Protein AF-Q06WE1-F1 (afdb_monomer_lite)

Secondary structure (DSSP, 8-state):
--SSTTPEEE-HHHHS-HHHHHHHTT--TTTHHHHHHHHHHHHHHTTT-HHHHHHHHHHHHTSSS--TTHHHHHHHTGGGB-HHHHHHHHHHHHS-EEETTTTEEEBTTB---SHHHHHHTTHHHHH--B---SHHHHHHHHHHHHHHHHHHTTSS-HHHHHHHHHHHHHHHHHHTTTEEE--------S------TTS-HHHHHHHHHHHHHHHHHHHHSTT---S-EEEEETTGGGTSBS--TTS-HHHHHHHHHHHHHHHHHGGGGTEEEEE--S-GGGB-HHHHHT-----------HHHHHHHHHH--

pLDDT: mean 85.9, std 10.73, range [29.3, 97.38]

Foldseek 3Di:
DPDPPAAAEFAPVLCLDLLLLCLLLVNDPPAASVLSVVLSVVCVVVVNDLLVLQLVLLLLCQPPQHAQCLLVLLLVLLVFWDPVLSVVQVVLSVQWDADVVVRHIDGPVDRSPDSVVSCVSCVSVNPTDTNDPAVLSVSLSSLSSSLSNCVSVVVHDNVNRVSSSVSSNVSSVQNVVHHGYDPDPDPDDVDDDRDCPVPDLSCLQSVLLSCLSRVLVQLVDPPDPDQADEAEEEQCLSHQFPPPPPDNPSSNVVSNVSLLCCLVCVVVSRYYYHYHHPCQLRGPLSNLLSDDDDDDDDDDDPSNVVSCVVSVD

InterPro domains:
  IPR008571 Helicase HerA-like [PTHR42957] (85-310)
  IPR027417 P-loop containing nucleoside triphosphate hydrolase [G3DSA:3.40.50.300] (149-313)
  IPR027417 P-loop containing nucleoside triphosphate hydrolase [SSF52540] (141-308)

Sequence (313 aa):
TKKDSGKIHFGEKEFWDDELLSVLFSATEKTQKPFLTHLIKSKLKYDDDLGEYLKRTIKIMFGTNPHKETVNLLKSLIPYFEEGDQQKIIDELSLFTWHSGQDKYTHPDSWLDNTTEVMQHTQATYNSNFNVTSVFDEIAIRATLQLINSVSRNYVQYDHIYPLINKIIAMSSSLAKVIEINDVQQNNKPISIISLKECNQSIKKTIPMMIAKCSFLEHKSSDNKIESFHLIIDEAHNILSESSVREAETWKDYRLELFEEIIKEGRKFGYFVTISSQRPFDISPTIVSQLHNYFIHRLVNENDLYLLKNTLS

Organism: Salmonella newport (NCBI:txid108619)

Structure (mmCIF, N/CA/C/O backbone):
data_AF-Q06WE1-F1
#
_entry.id   AF-Q06WE1-F1
#
loop_
_atom_site.group_PDB
_atom_site.id
_atom_site.type_symbol
_atom_site.label_atom_id
_atom_site.label_alt_id
_atom_site.label_comp_id
_atom_site.label_asym_id
_atom_site.label_entity_id
_atom_site.label_seq_id
_atom_site.pdbx_PDB_ins_code
_atom_site.Cartn_x
_atom_site.Cartn_y
_atom_site.Cartn_z
_atom_site.occupancy
_atom_site.B_iso_or_equiv
_atom_site.auth_seq_id
_atom_site.auth_comp_id
_atom_site.auth_asym_id
_atom_site.auth_atom_id
_atom_site.pdbx_PDB_model_num
ATOM 1 N N . THR A 1 1 ? -13.419 -15.050 -0.250 1.00 41.78 1 THR A N 1
ATOM 2 C CA . THR A 1 1 ? -14.804 -15.067 -0.770 1.00 41.78 1 THR A CA 1
ATOM 3 C C . THR A 1 1 ? -14.828 -15.084 -2.295 1.00 41.78 1 THR A C 1
ATOM 5 O O . THR A 1 1 ? -14.312 -14.186 -2.935 1.00 41.78 1 THR A O 1
ATOM 8 N N . LYS A 1 2 ? -15.394 -16.150 -2.885 1.00 29.30 2 LYS A N 1
ATOM 9 C CA . LYS A 1 2 ? -15.501 -16.429 -4.341 1.00 29.30 2 LYS A CA 1
ATOM 10 C C . LYS A 1 2 ? -16.758 -15.821 -5.009 1.00 29.30 2 LYS A C 1
ATOM 12 O O . LYS A 1 2 ? -17.275 -16.367 -5.977 1.00 29.30 2 LYS A O 1
ATOM 17 N N . LYS A 1 3 ? -17.295 -14.725 -4.473 1.00 38.72 3 LYS A N 1
ATOM 18 C CA . LYS A 1 3 ? -18.402 -13.976 -5.086 1.00 38.72 3 LYS A CA 1
ATOM 19 C C . LYS A 1 3 ? -18.031 -12.499 -5.059 1.00 38.72 3 LYS A C 1
ATOM 21 O O . LYS A 1 3 ? -17.758 -11.991 -3.975 1.00 38.72 3 LYS A O 1
ATOM 26 N N . ASP A 1 4 ? -18.041 -11.850 -6.223 1.00 44.75 4 ASP A N 1
ATOM 27 C CA . ASP A 1 4 ? -17.712 -10.425 -6.411 1.00 44.75 4 ASP A CA 1
ATOM 28 C C . ASP A 1 4 ? -18.524 -9.473 -5.517 1.00 44.75 4 ASP A C 1
ATOM 30 O O . ASP A 1 4 ? -18.096 -8.364 -5.238 1.00 44.75 4 ASP A O 1
ATOM 34 N N . SER A 1 5 ? -19.659 -9.912 -4.968 1.00 49.59 5 SER A N 1
ATOM 35 C CA . SER A 1 5 ? -20.562 -9.098 -4.144 1.00 49.59 5 SER A CA 1
ATOM 36 C C . SER A 1 5 ? -20.103 -8.858 -2.692 1.00 49.59 5 SER A C 1
ATOM 38 O O . SER A 1 5 ? -20.952 -8.666 -1.821 1.00 49.59 5 SER A O 1
ATOM 40 N N . GLY A 1 6 ? -18.811 -8.984 -2.381 1.00 62.69 6 GLY A N 1
ATOM 41 C CA . GLY A 1 6 ? -18.308 -8.958 -0.999 1.00 62.69 6 GLY A CA 1
ATOM 42 C C . GLY A 1 6 ? -17.011 -8.187 -0.790 1.00 62.69 6 GLY A C 1
ATOM 43 O O . GLY A 1 6 ? -16.395 -8.354 0.263 1.00 62.69 6 GLY A O 1
ATOM 44 N N . LYS A 1 7 ? -16.571 -7.405 -1.782 1.00 75.25 7 LYS A N 1
ATOM 45 C CA . LYS A 1 7 ? -15.421 -6.517 -1.618 1.00 75.25 7 LYS A CA 1
ATOM 46 C C . LYS A 1 7 ? -15.799 -5.314 -0.751 1.00 75.25 7 LYS A C 1
ATOM 48 O O . LYS A 1 7 ? -16.956 -4.904 -0.692 1.00 75.25 7 LYS A O 1
ATOM 53 N N . ILE A 1 8 ? -14.817 -4.798 -0.027 1.00 75.69 8 ILE A N 1
ATOM 54 C CA . ILE A 1 8 ? -14.935 -3.590 0.788 1.00 75.69 8 ILE A CA 1
ATOM 55 C C . ILE A 1 8 ? -14.645 -2.405 -0.123 1.00 75.69 8 ILE A C 1
ATOM 57 O O . ILE A 1 8 ? -13.635 -2.426 -0.822 1.00 75.69 8 ILE A O 1
ATOM 61 N N . HIS A 1 9 ? -15.510 -1.399 -0.098 1.00 76.88 9 HIS A N 1
ATOM 62 C CA . HIS A 1 9 ? -15.378 -0.222 -0.945 1.00 76.88 9 HIS A CA 1
ATOM 63 C C . HIS A 1 9 ? -14.688 0.918 -0.191 1.00 76.88 9 HIS A C 1
ATOM 65 O O . HIS A 1 9 ? -15.036 1.191 0.959 1.00 76.88 9 HIS A O 1
ATOM 71 N N . PHE A 1 10 ? -13.741 1.586 -0.844 1.00 74.25 10 PHE A N 1
ATOM 72 C CA . PHE A 1 10 ? -13.129 2.836 -0.381 1.00 74.25 10 PHE A CA 1
ATOM 73 C C . PHE A 1 10 ? -13.101 3.849 -1.526 1.00 74.25 10 PHE A C 1
ATOM 75 O O . PHE A 1 10 ? -13.000 3.446 -2.687 1.00 74.25 10 PHE A O 1
ATOM 82 N N . GLY A 1 11 ? -13.172 5.140 -1.201 1.00 74.19 11 GLY A N 1
ATOM 83 C CA . GLY A 1 11 ? -12.958 6.197 -2.185 1.00 74.19 11 GLY A CA 1
ATOM 84 C C . GLY A 1 11 ? -11.496 6.259 -2.633 1.00 74.19 11 GLY A C 1
ATOM 85 O O . GLY A 1 11 ? -10.580 5.795 -1.941 1.00 74.19 11 GLY A O 1
ATOM 86 N N . GLU A 1 12 ? -11.266 6.788 -3.836 1.00 77.12 12 GLU A N 1
ATOM 87 C CA . GLU A 1 12 ? -9.919 6.821 -4.412 1.00 77.12 12 GLU A CA 1
ATOM 88 C C . GLU A 1 12 ? -9.004 7.807 -3.669 1.00 77.12 12 GLU A C 1
ATOM 90 O O . GLU A 1 12 ? -7.817 7.539 -3.459 1.00 77.12 12 GLU A O 1
ATOM 95 N N . LYS A 1 13 ? -9.557 8.935 -3.211 1.00 76.88 13 LYS A N 1
ATOM 96 C CA . LYS A 1 13 ? -8.796 9.992 -2.528 1.00 76.88 13 LYS A CA 1
ATOM 97 C C . LYS A 1 13 ? -8.201 9.520 -1.207 1.00 76.88 13 LYS A C 1
ATOM 99 O O . LYS A 1 13 ? -7.088 9.914 -0.873 1.00 76.88 13 LYS A O 1
ATOM 104 N N . GLU A 1 14 ? -8.918 8.673 -0.480 1.00 75.75 14 GLU A N 1
ATOM 105 C CA . GLU A 1 14 ? -8.487 8.123 0.802 1.00 75.75 14 GLU A CA 1
ATOM 106 C C . GLU A 1 14 ? -7.347 7.113 0.631 1.00 75.75 14 GLU A C 1
ATOM 108 O O . GLU A 1 14 ? -6.540 6.939 1.543 1.00 75.75 14 GLU A O 1
ATOM 113 N N . PHE A 1 15 ? -7.256 6.455 -0.530 1.00 83.19 15 PHE A N 1
ATOM 114 C CA . PHE A 1 15 ? -6.201 5.483 -0.803 1.00 83.19 15 PHE A CA 1
ATOM 115 C C . PHE A 1 15 ? -4.848 6.139 -1.111 1.00 83.19 15 PHE A C 1
ATOM 117 O O . PHE A 1 15 ? -3.812 5.650 -0.656 1.00 83.19 15 PHE A O 1
ATOM 124 N N . TRP A 1 16 ? -4.834 7.240 -1.870 1.00 86.50 16 TRP A N 1
ATOM 125 C CA . TRP A 1 16 ? -3.607 7.933 -2.296 1.00 86.50 16 TRP A CA 1
ATOM 126 C C . TRP A 1 16 ? -3.032 8.876 -1.225 1.00 86.50 16 TRP A C 1
ATOM 128 O O . TRP A 1 16 ? -2.693 10.026 -1.503 1.00 86.50 16 TRP A O 1
ATOM 138 N N . ASP A 1 17 ? -2.875 8.361 -0.008 1.00 86.06 17 ASP A N 1
ATOM 139 C CA . ASP A 1 17 ? -2.283 9.042 1.146 1.00 86.06 17 ASP A CA 1
ATOM 140 C C . ASP A 1 17 ? -0.905 8.444 1.478 1.00 86.06 17 ASP A C 1
ATOM 142 O O . ASP A 1 17 ? -0.741 7.225 1.560 1.00 86.06 17 ASP A O 1
ATOM 146 N N . ASP A 1 18 ? 0.126 9.277 1.645 1.00 86.56 18 ASP A N 1
ATOM 147 C CA . ASP A 1 18 ? 1.497 8.772 1.758 1.00 86.56 18 ASP A CA 1
ATOM 148 C C . ASP A 1 18 ? 1.754 8.058 3.086 1.00 86.56 18 ASP A C 1
ATOM 150 O O . ASP A 1 18 ? 2.546 7.111 3.120 1.00 86.56 18 ASP A O 1
ATOM 154 N N . GLU A 1 19 ? 1.062 8.439 4.161 1.00 82.81 19 GLU A N 1
ATOM 155 C CA . GLU A 1 19 ? 1.097 7.701 5.422 1.00 82.81 19 GLU A CA 1
ATOM 156 C C . GLU A 1 19 ? 0.431 6.335 5.288 1.00 82.81 19 GLU A C 1
ATOM 158 O O . GLU A 1 19 ? 1.046 5.326 5.642 1.00 82.81 19 GLU A O 1
ATOM 163 N N . LEU A 1 20 ? -0.784 6.283 4.736 1.00 83.56 20 LEU A N 1
ATOM 164 C CA . LEU A 1 20 ? -1.505 5.035 4.516 1.00 83.56 20 LEU A CA 1
ATOM 165 C C . LEU A 1 20 ? -0.674 4.076 3.660 1.00 83.56 20 LEU A C 1
ATOM 167 O O . LEU A 1 20 ? -0.424 2.949 4.085 1.00 83.56 20 LEU A O 1
ATOM 171 N N . LEU A 1 21 ? -0.180 4.514 2.498 1.00 89.00 21 LEU A N 1
ATOM 172 C CA . LEU A 1 21 ? 0.645 3.671 1.627 1.00 89.00 21 LEU A CA 1
ATOM 173 C C . LEU A 1 21 ? 1.942 3.231 2.322 1.00 89.00 21 LEU A C 1
ATOM 175 O O . LEU A 1 21 ? 2.357 2.076 2.188 1.00 89.00 21 LEU A O 1
ATOM 179 N N . SER A 1 22 ? 2.575 4.120 3.098 1.00 88.25 22 SER A N 1
ATOM 180 C CA . SER A 1 22 ? 3.783 3.775 3.857 1.00 88.25 22 SER A CA 1
ATOM 181 C C . SER A 1 22 ? 3.518 2.646 4.840 1.00 88.25 22 SER A C 1
ATOM 183 O O . SER A 1 22 ? 4.329 1.737 4.982 1.00 88.25 22 SER A O 1
ATOM 185 N N . VAL A 1 23 ? 2.361 2.653 5.482 1.00 81.50 23 VAL A N 1
ATOM 186 C CA . VAL A 1 23 ? 1.990 1.636 6.459 1.00 81.50 23 VAL A CA 1
ATOM 187 C C . VAL A 1 23 ? 1.587 0.348 5.743 1.00 81.50 23 VAL A C 1
ATOM 189 O O . VAL A 1 23 ? 2.126 -0.716 6.049 1.00 81.50 23 VAL A O 1
ATOM 192 N N . LEU A 1 24 ? 0.727 0.431 4.725 1.00 84.31 24 LEU A N 1
ATOM 193 C CA . LEU A 1 24 ? 0.269 -0.722 3.941 1.00 84.31 24 LEU A CA 1
ATOM 194 C C . LEU A 1 24 ? 1.410 -1.557 3.372 1.00 84.31 24 LEU A C 1
ATOM 196 O O . LEU A 1 24 ? 1.334 -2.787 3.368 1.00 84.31 24 LEU A O 1
ATOM 200 N N . PHE A 1 25 ? 2.476 -0.897 2.927 1.00 87.69 25 PHE A N 1
ATOM 201 C CA . PHE A 1 25 ? 3.637 -1.561 2.344 1.00 87.69 25 PHE A CA 1
ATOM 202 C C . PHE A 1 25 ? 4.844 -1.594 3.282 1.00 87.69 25 PHE A C 1
ATOM 204 O O . PHE A 1 25 ? 5.956 -1.896 2.837 1.00 87.69 25 PHE A O 1
ATOM 211 N N . SER A 1 26 ? 4.646 -1.295 4.570 1.00 85.19 26 SER A N 1
ATOM 212 C CA . SER A 1 26 ? 5.677 -1.305 5.618 1.00 85.19 26 SER A CA 1
ATOM 213 C C . SER A 1 26 ? 6.961 -0.586 5.181 1.00 85.19 26 SER A C 1
ATOM 215 O O . SER A 1 26 ? 8.058 -1.153 5.206 1.00 85.19 26 SER A O 1
ATOM 217 N N . ALA A 1 27 ? 6.805 0.620 4.644 1.00 89.56 27 ALA A N 1
ATOM 218 C CA . ALA A 1 27 ? 7.863 1.460 4.117 1.00 89.56 27 ALA A CA 1
ATOM 219 C C . ALA A 1 27 ? 8.805 1.935 5.231 1.00 89.56 27 ALA A C 1
ATOM 221 O O . ALA A 1 27 ? 8.376 2.324 6.315 1.00 89.56 27 ALA A O 1
ATOM 222 N N . THR A 1 28 ? 10.107 1.936 4.953 1.00 89.00 28 THR A N 1
ATOM 223 C CA . THR A 1 28 ? 11.105 2.570 5.821 1.00 89.00 28 THR A CA 1
ATOM 224 C C . THR A 1 28 ? 10.983 4.097 5.786 1.00 89.00 28 THR A C 1
ATOM 226 O O . THR A 1 28 ? 10.827 4.701 4.721 1.00 89.00 28 THR A O 1
ATOM 229 N N . GLU A 1 29 ? 11.128 4.743 6.943 1.00 86.00 29 GLU A N 1
ATOM 230 C CA . GLU A 1 29 ? 10.936 6.195 7.065 1.00 86.00 29 GLU A CA 1
ATOM 231 C C . GLU A 1 29 ? 11.926 7.019 6.240 1.00 86.00 29 GLU A C 1
ATOM 233 O O . GLU A 1 29 ? 11.554 8.010 5.621 1.00 86.00 29 GLU A O 1
ATOM 238 N N . LYS A 1 30 ? 13.202 6.617 6.217 1.00 87.75 30 LYS A N 1
ATOM 239 C CA . LYS A 1 30 ? 14.274 7.449 5.648 1.00 87.75 30 LYS A CA 1
ATOM 240 C C . LYS A 1 30 ? 14.293 7.479 4.122 1.00 87.75 30 LYS A C 1
ATOM 242 O O . LYS A 1 30 ? 14.736 8.468 3.549 1.00 87.75 30 LYS A O 1
ATOM 247 N N . THR A 1 31 ? 13.882 6.397 3.462 1.00 90.69 31 THR A N 1
ATOM 248 C CA . THR A 1 31 ? 14.064 6.236 2.007 1.00 90.69 31 THR A CA 1
ATOM 249 C C . THR A 1 31 ? 12.775 5.883 1.279 1.00 90.69 31 THR A C 1
ATOM 251 O O . THR A 1 31 ? 12.498 6.453 0.226 1.00 90.69 31 THR A O 1
ATOM 254 N N . GLN A 1 32 ? 11.956 4.989 1.833 1.00 94.88 32 GLN A N 1
ATOM 255 C CA . GLN A 1 32 ? 10.758 4.486 1.160 1.00 94.88 32 GLN A CA 1
ATOM 256 C C . GLN A 1 32 ? 9.544 5.410 1.340 1.00 94.88 32 GLN A C 1
ATOM 258 O O . GLN A 1 32 ? 8.815 5.620 0.374 1.00 94.88 32 GLN A O 1
ATOM 263 N N . LYS A 1 33 ? 9.353 6.029 2.515 1.00 92.81 33 LYS A N 1
ATOM 264 C CA . LYS A 1 33 ? 8.285 7.029 2.714 1.00 92.81 33 LYS A CA 1
ATOM 265 C C . LYS A 1 33 ? 8.445 8.245 1.778 1.00 92.81 33 LYS A C 1
ATOM 267 O O . LYS A 1 33 ? 7.512 8.510 1.025 1.00 92.81 33 LYS A O 1
ATOM 272 N N . PRO A 1 34 ? 9.624 8.903 1.672 1.00 94.88 34 PRO A N 1
ATOM 273 C CA . PRO A 1 34 ? 9.833 9.984 0.702 1.00 94.88 34 PRO A CA 1
ATOM 274 C C . PRO A 1 34 ? 9.574 9.571 -0.752 1.00 94.88 34 PRO A C 1
ATOM 276 O O . PRO A 1 34 ? 9.080 10.370 -1.549 1.00 94.88 34 PRO A O 1
ATOM 279 N N . PHE A 1 35 ? 9.891 8.319 -1.102 1.00 96.31 35 PHE A N 1
ATOM 280 C CA . PHE A 1 35 ? 9.579 7.766 -2.415 1.00 96.31 35 PHE A CA 1
ATOM 281 C C . PHE A 1 35 ? 8.062 7.701 -2.650 1.00 96.31 35 PHE A C 1
ATOM 283 O O . PHE A 1 35 ? 7.592 8.171 -3.684 1.00 96.31 35 PHE A O 1
ATOM 290 N N . LEU A 1 36 ? 7.277 7.202 -1.691 1.00 95.19 36 LEU A N 1
ATOM 291 C CA . LEU A 1 36 ? 5.811 7.169 -1.794 1.00 95.19 36 LEU A CA 1
ATOM 292 C C . LEU A 1 36 ? 5.197 8.574 -1.851 1.00 95.19 36 LEU A C 1
ATOM 294 O O . LEU A 1 36 ? 4.338 8.828 -2.694 1.00 95.19 36 LEU A O 1
ATOM 298 N N . THR A 1 37 ? 5.700 9.525 -1.060 1.00 94.06 37 THR A N 1
ATOM 299 C CA . THR A 1 37 ? 5.278 10.932 -1.153 1.00 94.06 37 THR A CA 1
ATOM 300 C C . THR A 1 37 ? 5.546 11.501 -2.555 1.00 94.06 37 THR A C 1
ATOM 302 O O . THR A 1 37 ? 4.733 12.250 -3.101 1.00 94.06 37 THR A O 1
ATOM 305 N N . HIS A 1 38 ? 6.681 11.154 -3.177 1.00 93.31 38 HIS A N 1
ATOM 306 C CA . HIS A 1 38 ? 6.968 11.559 -4.556 1.00 93.31 38 HIS A CA 1
ATOM 307 C C . HIS A 1 38 ? 6.061 10.860 -5.579 1.00 93.31 38 HIS A C 1
ATOM 309 O O . HIS A 1 38 ? 5.700 11.486 -6.573 1.00 93.31 38 HIS A O 1
ATOM 315 N N . LEU A 1 39 ? 5.646 9.619 -5.309 1.00 93.75 39 LEU A N 1
ATOM 316 C CA . LEU A 1 39 ? 4.715 8.843 -6.136 1.00 93.75 39 LEU A CA 1
ATOM 317 C C . LEU A 1 39 ? 3.346 9.499 -6.214 1.00 93.75 39 LEU A C 1
ATOM 319 O O . LEU A 1 39 ? 2.830 9.719 -7.306 1.00 93.75 39 LEU A O 1
ATOM 323 N N . ILE A 1 40 ? 2.798 9.911 -5.077 1.00 92.00 40 ILE A N 1
ATOM 324 C CA . ILE A 1 40 ? 1.514 10.617 -5.055 1.00 92.00 40 ILE A CA 1
ATOM 325 C C . ILE A 1 40 ? 1.626 11.971 -5.772 1.00 92.00 40 ILE A C 1
ATOM 327 O O . ILE A 1 40 ? 0.780 12.324 -6.592 1.00 92.00 40 ILE A O 1
ATOM 331 N N . LYS A 1 41 ? 2.723 12.712 -5.559 1.00 89.50 41 LYS A N 1
ATOM 332 C CA . LYS A 1 41 ? 2.976 13.968 -6.290 1.00 89.50 41 LYS A CA 1
ATOM 333 C C . LYS A 1 41 ? 3.136 13.754 -7.796 1.00 89.50 41 LYS A C 1
ATOM 335 O O . LYS A 1 41 ? 2.753 14.625 -8.575 1.00 89.50 41 LYS A O 1
ATOM 340 N N . SER A 1 42 ? 3.738 12.641 -8.214 1.00 85.88 42 SER A N 1
ATOM 341 C CA . SER A 1 42 ? 3.927 12.332 -9.628 1.00 85.88 42 SER A CA 1
ATOM 342 C C . SER A 1 42 ? 2.606 11.948 -10.292 1.00 85.88 42 SER A C 1
ATOM 344 O O . SER A 1 42 ? 2.367 12.429 -11.396 1.00 85.88 42 SER A O 1
ATOM 346 N N . LYS A 1 43 ? 1.706 11.228 -9.603 1.00 86.75 43 LYS A N 1
ATOM 347 C CA . LYS A 1 43 ? 0.320 10.996 -10.059 1.00 86.75 43 LYS A CA 1
ATOM 348 C C . LYS A 1 43 ? -0.365 12.306 -10.452 1.00 86.75 43 LYS A C 1
ATOM 350 O O . LYS A 1 43 ? -0.728 12.476 -11.610 1.00 86.75 43 LYS A O 1
ATOM 355 N N . LEU A 1 44 ? -0.393 13.275 -9.533 1.00 81.56 44 LEU A N 1
ATOM 356 C CA . LEU A 1 44 ? -1.011 14.590 -9.758 1.00 81.56 44 LEU A CA 1
ATOM 357 C C . LEU A 1 44 ? -0.364 15.390 -10.901 1.00 81.56 44 LEU A C 1
ATOM 359 O O . LEU A 1 44 ? -1.009 16.224 -11.526 1.00 81.56 44 LEU A O 1
ATOM 363 N N . LYS A 1 45 ? 0.929 15.175 -11.163 1.00 78.25 45 LYS A N 1
ATOM 364 C CA . LYS A 1 45 ? 1.673 15.899 -12.202 1.00 78.25 45 LYS A CA 1
ATOM 365 C C . LYS A 1 45 ? 1.416 15.369 -13.614 1.00 78.25 45 LYS A C 1
ATOM 367 O O . LYS A 1 45 ? 1.590 16.126 -14.566 1.00 78.25 45 LYS A O 1
ATOM 372 N N . TYR A 1 46 ? 1.099 14.085 -13.752 1.00 71.56 46 TYR A N 1
ATOM 373 C CA . TYR A 1 46 ? 0.954 13.417 -15.048 1.00 71.56 46 TYR A CA 1
ATOM 374 C C . TYR A 1 46 ? -0.507 13.216 -15.464 1.00 71.56 46 TYR A C 1
ATOM 376 O O . TYR A 1 46 ? -0.755 12.374 -16.312 1.00 71.56 46 TYR A O 1
ATOM 384 N N . ASP A 1 47 ? -1.438 13.989 -14.889 1.00 62.25 47 ASP A N 1
ATOM 385 C CA . ASP A 1 47 ? -2.867 14.036 -15.262 1.00 62.25 47 ASP A CA 1
ATOM 386 C C . ASP A 1 47 ? -3.518 12.649 -15.385 1.00 62.25 47 ASP A C 1
ATOM 388 O O . ASP A 1 47 ? -4.287 12.368 -16.296 1.00 62.25 47 ASP A O 1
ATOM 392 N N . ASP A 1 48 ? -3.110 11.737 -14.500 1.00 68.81 48 ASP A N 1
ATOM 393 C CA . ASP A 1 48 ? -3.509 10.332 -14.503 1.00 68.81 48 ASP A CA 1
ATOM 394 C C . ASP A 1 48 ? -3.145 9.508 -15.764 1.00 68.81 48 ASP A C 1
ATOM 396 O O . ASP A 1 48 ? -3.439 8.316 -15.827 1.00 68.81 48 ASP A O 1
ATOM 400 N N . ASP A 1 49 ? -2.358 10.057 -16.698 1.00 87.44 49 ASP A N 1
ATOM 401 C CA . ASP A 1 49 ? -1.905 9.377 -17.918 1.00 87.44 49 ASP A CA 1
ATOM 402 C C . ASP A 1 49 ? -0.629 8.541 -17.684 1.00 87.44 49 ASP A C 1
ATOM 404 O O . ASP A 1 49 ? 0.514 9.022 -17.681 1.00 87.44 49 ASP A O 1
ATOM 408 N N . LEU A 1 50 ? -0.820 7.232 -17.502 1.00 92.19 50 LEU A N 1
ATOM 409 C CA . LEU A 1 50 ? 0.279 6.270 -17.387 1.00 92.19 50 LEU A CA 1
ATOM 410 C C . LEU A 1 50 ? 1.057 6.070 -18.694 1.00 92.19 50 LEU A C 1
ATOM 412 O O . LEU A 1 50 ? 2.243 5.738 -18.638 1.00 92.19 50 LEU A O 1
ATOM 416 N N . GLY A 1 51 ? 0.426 6.267 -19.852 1.00 91.88 51 GLY A N 1
ATOM 417 C CA . GLY A 1 51 ? 1.069 6.136 -21.156 1.00 91.88 51 GLY A CA 1
ATOM 418 C C . GLY A 1 51 ? 2.111 7.231 -21.365 1.00 91.88 51 GLY A C 1
ATOM 419 O O . GLY A 1 51 ? 3.261 6.945 -21.707 1.00 91.88 51 GLY A O 1
ATOM 420 N N . GLU A 1 52 ? 1.764 8.485 -21.073 1.00 90.69 52 GLU A N 1
ATOM 421 C CA . GLU A 1 52 ? 2.736 9.583 -21.104 1.00 90.69 52 GLU A CA 1
ATOM 422 C C . GLU A 1 52 ? 3.829 9.394 -20.042 1.00 90.69 52 GLU A C 1
ATOM 424 O O . GLU A 1 52 ? 5.015 9.655 -20.297 1.00 90.69 52 GLU A O 1
ATOM 429 N N . TYR A 1 53 ? 3.477 8.854 -18.868 1.00 93.12 53 TYR A N 1
ATOM 430 C CA . TYR A 1 53 ? 4.476 8.551 -17.848 1.00 93.12 53 TYR A CA 1
ATOM 431 C C . TYR A 1 53 ? 5.473 7.472 -18.306 1.00 93.12 53 TYR A C 1
ATOM 433 O O . TYR A 1 53 ? 6.686 7.639 -18.126 1.00 93.12 53 TYR A O 1
ATOM 441 N N . LEU A 1 54 ? 5.003 6.408 -18.963 1.00 94.38 54 LEU A N 1
ATOM 442 C CA . LEU A 1 54 ? 5.842 5.377 -19.580 1.00 94.38 54 LEU A CA 1
ATOM 443 C C . LEU A 1 54 ? 6.763 5.977 -20.645 1.00 94.38 54 LEU A C 1
ATOM 445 O O . LEU A 1 54 ? 7.981 5.811 -20.565 1.00 94.38 54 LEU A O 1
ATOM 449 N N . LYS A 1 55 ? 6.212 6.742 -21.594 1.00 91.88 55 LYS A N 1
ATOM 450 C CA . LYS A 1 55 ? 6.979 7.395 -22.668 1.00 91.88 55 LYS A CA 1
ATOM 451 C C . LYS A 1 55 ? 8.099 8.272 -22.121 1.00 91.88 55 LYS A C 1
ATOM 453 O O . LYS A 1 55 ? 9.224 8.257 -22.629 1.00 91.88 55 LYS A O 1
ATOM 458 N N . ARG A 1 56 ? 7.819 9.036 -21.062 1.00 90.50 56 ARG A N 1
ATOM 459 C CA . ARG A 1 56 ? 8.826 9.851 -20.375 1.00 90.50 56 ARG A CA 1
ATOM 460 C C . ARG A 1 56 ? 9.881 8.991 -19.679 1.00 90.50 56 ARG A C 1
ATOM 462 O O . ARG A 1 56 ? 11.059 9.341 -19.715 1.00 90.50 56 ARG A O 1
ATOM 469 N N . THR A 1 57 ? 9.466 7.888 -19.066 1.00 92.62 57 THR A N 1
ATOM 470 C CA . THR A 1 57 ? 10.356 6.949 -18.373 1.00 92.62 57 THR A CA 1
ATOM 471 C C . THR A 1 57 ? 11.343 6.304 -19.344 1.00 92.62 57 THR A C 1
ATOM 473 O O . THR A 1 57 ? 12.546 6.340 -19.089 1.00 92.62 57 THR A O 1
ATOM 476 N N . ILE A 1 58 ? 10.866 5.836 -20.504 1.00 91.94 58 ILE A N 1
ATOM 477 C CA . ILE A 1 58 ? 11.713 5.280 -21.572 1.00 91.94 58 ILE A CA 1
ATOM 478 C C . ILE A 1 58 ? 12.737 6.327 -22.041 1.00 91.94 58 ILE A C 1
ATOM 480 O O . ILE A 1 58 ? 13.923 6.029 -22.142 1.00 91.94 58 ILE A O 1
ATOM 484 N N . LYS A 1 59 ? 12.331 7.591 -22.237 1.00 88.69 59 LYS A N 1
ATOM 485 C CA . LYS A 1 59 ? 13.263 8.676 -22.617 1.00 88.69 59 LYS A CA 1
ATOM 486 C C . LYS A 1 59 ? 14.369 8.914 -21.584 1.00 88.69 59 LYS A C 1
ATOM 488 O O . LYS A 1 59 ? 15.479 9.277 -21.956 1.00 88.69 59 LYS A O 1
ATOM 493 N N . ILE A 1 60 ? 14.065 8.758 -20.297 1.00 89.12 60 ILE A N 1
ATOM 494 C CA . ILE A 1 60 ? 15.006 9.036 -19.204 1.00 89.12 60 ILE A CA 1
ATOM 495 C C . ILE A 1 60 ? 15.963 7.865 -18.979 1.00 89.12 60 ILE A C 1
ATOM 497 O O . ILE A 1 60 ? 17.146 8.094 -18.733 1.00 89.12 60 ILE A O 1
ATOM 501 N N . MET A 1 61 ? 15.475 6.626 -19.051 1.00 90.00 61 MET A N 1
ATOM 502 C CA . MET A 1 61 ? 16.252 5.463 -18.612 1.00 90.00 61 MET A CA 1
ATOM 503 C C . MET A 1 61 ? 17.431 5.095 -19.511 1.00 90.00 61 MET A C 1
ATOM 505 O O . MET A 1 61 ? 18.363 4.443 -19.048 1.00 90.00 61 MET A O 1
ATOM 509 N N . PHE A 1 62 ? 17.406 5.552 -20.761 1.00 85.44 62 PHE A N 1
ATOM 510 C CA . PHE A 1 62 ? 18.516 5.448 -21.710 1.00 85.44 62 PHE A CA 1
ATOM 511 C C . PHE A 1 62 ? 19.245 6.788 -21.905 1.00 85.44 62 PHE A C 1
ATOM 513 O O . PHE A 1 62 ? 19.916 7.000 -22.911 1.00 85.44 62 PHE A O 1
ATOM 520 N N . GLY A 1 63 ? 19.053 7.733 -20.979 1.00 81.50 63 GLY A N 1
ATOM 521 C CA . GLY A 1 63 ? 19.733 9.023 -20.985 1.00 81.50 63 GLY A CA 1
ATOM 522 C C . GLY A 1 63 ? 21.186 8.927 -20.513 1.00 81.50 63 GLY A C 1
ATOM 523 O O . GLY A 1 63 ? 21.855 7.914 -20.666 1.00 81.50 63 GLY A O 1
ATOM 524 N N . THR A 1 64 ? 21.678 9.997 -19.891 1.00 77.75 64 THR A N 1
ATOM 525 C CA . THR A 1 64 ? 23.088 10.129 -19.479 1.00 77.75 64 THR A CA 1
ATOM 526 C C . THR A 1 64 ? 23.538 9.170 -18.376 1.00 77.75 64 THR A C 1
ATOM 528 O O . THR A 1 64 ? 24.737 8.968 -18.228 1.00 77.75 64 THR A O 1
ATOM 531 N N . ASN A 1 65 ? 22.613 8.601 -17.599 1.00 82.75 65 ASN A N 1
ATOM 532 C CA . ASN A 1 65 ? 22.915 7.669 -16.508 1.00 82.75 65 ASN A CA 1
ATOM 533 C C . ASN A 1 65 ? 22.027 6.417 -16.628 1.00 82.75 65 ASN A C 1
ATOM 535 O O . ASN A 1 65 ? 21.043 6.287 -15.889 1.00 82.75 65 ASN A O 1
ATOM 539 N N . PRO A 1 66 ? 22.294 5.524 -17.594 1.00 86.81 66 PRO A N 1
ATOM 540 C CA . PRO A 1 66 ? 21.573 4.263 -17.688 1.00 86.81 66 PRO A CA 1
ATOM 541 C C . PRO A 1 66 ? 21.936 3.358 -16.499 1.00 86.81 66 PRO A C 1
ATOM 543 O O . PRO A 1 66 ? 23.031 3.426 -15.949 1.00 86.81 66 PRO A O 1
ATOM 546 N N . HIS A 1 67 ? 21.001 2.501 -16.097 1.00 91.75 67 HIS A N 1
ATOM 547 C CA . HIS A 1 67 ? 21.174 1.573 -14.973 1.00 91.75 67 HIS A CA 1
ATOM 548 C C . HIS A 1 67 ? 20.760 0.162 -15.385 1.00 91.75 67 HIS A C 1
ATOM 550 O O . HIS A 1 67 ? 19.757 -0.018 -16.078 1.00 91.75 67 HIS A O 1
ATOM 556 N N . LYS A 1 68 ? 21.511 -0.851 -14.950 1.00 92.50 68 LYS A N 1
ATOM 557 C CA . LYS A 1 68 ? 21.355 -2.251 -15.394 1.00 92.50 68 LYS A CA 1
ATOM 558 C C . LYS A 1 68 ? 20.031 -2.904 -14.988 1.00 92.50 68 LYS A C 1
ATOM 560 O O . LYS A 1 68 ? 19.657 -3.943 -15.524 1.00 92.50 68 LYS A O 1
ATOM 565 N N . GLU A 1 69 ? 19.325 -2.323 -14.027 1.00 94.69 69 GLU A N 1
ATOM 566 C CA . GLU A 1 69 ? 18.063 -2.843 -13.509 1.00 94.69 69 GLU A CA 1
ATOM 567 C C . GLU A 1 69 ? 16.848 -2.354 -14.308 1.00 94.69 69 GLU A C 1
ATOM 569 O O . GLU A 1 69 ? 15.793 -2.986 -14.272 1.00 94.69 69 GLU A O 1
ATOM 574 N N . THR A 1 70 ? 16.965 -1.245 -15.043 1.00 94.50 70 THR A N 1
ATOM 575 C CA . THR A 1 70 ? 15.806 -0.523 -15.595 1.00 94.50 70 THR A CA 1
ATOM 576 C C . THR A 1 70 ? 15.037 -1.301 -16.662 1.00 94.50 70 THR A C 1
ATOM 578 O O . THR A 1 70 ? 13.808 -1.278 -16.645 1.00 94.50 70 THR A O 1
ATOM 581 N N . VAL A 1 71 ? 15.709 -2.043 -17.551 1.00 94.31 71 VAL A N 1
ATOM 582 C CA . VAL A 1 71 ? 15.028 -2.894 -18.548 1.00 94.31 71 VAL A CA 1
ATOM 583 C C . VAL A 1 71 ? 14.307 -4.061 -17.872 1.00 94.31 71 VAL A C 1
ATOM 585 O O . VAL A 1 71 ? 13.202 -4.416 -18.273 1.00 94.31 71 VAL A O 1
ATOM 588 N N . ASN A 1 72 ? 14.877 -4.636 -16.810 1.00 95.25 72 ASN A N 1
ATOM 589 C CA . ASN A 1 72 ? 14.207 -5.698 -16.054 1.00 95.25 72 ASN A CA 1
ATOM 590 C C . ASN A 1 72 ? 12.992 -5.168 -15.285 1.00 95.25 72 ASN A C 1
ATOM 592 O O . ASN A 1 72 ? 11.966 -5.844 -15.222 1.00 95.25 72 ASN A O 1
ATOM 596 N N . LEU A 1 73 ? 13.071 -3.942 -14.762 1.00 96.75 73 LEU A N 1
ATOM 597 C CA . LEU A 1 73 ? 11.909 -3.261 -14.194 1.00 96.75 73 LEU A CA 1
ATOM 598 C C . LEU A 1 73 ? 10.825 -3.027 -15.254 1.00 96.75 73 LEU A C 1
ATOM 600 O O . LEU A 1 73 ? 9.668 -3.336 -14.987 1.00 96.75 73 LEU A O 1
ATOM 604 N N . LEU A 1 74 ? 11.167 -2.581 -16.470 1.00 95.88 74 LEU A N 1
ATOM 605 C CA . LEU A 1 74 ? 10.186 -2.501 -17.563 1.00 95.88 74 LEU A CA 1
ATOM 606 C C . LEU A 1 74 ? 9.561 -3.862 -17.891 1.00 95.88 74 LEU A C 1
ATOM 608 O O . LEU A 1 74 ? 8.347 -3.950 -18.038 1.00 95.88 74 LEU A O 1
ATOM 612 N N . LYS A 1 75 ? 10.355 -4.938 -17.943 1.00 96.75 75 LYS A N 1
ATOM 613 C CA . LYS A 1 75 ? 9.835 -6.297 -18.174 1.00 96.75 75 LYS A CA 1
ATOM 614 C C . LYS A 1 75 ? 8.834 -6.722 -17.097 1.00 96.75 75 LYS A C 1
ATOM 616 O O . LYS A 1 75 ? 7.850 -7.385 -17.405 1.00 96.75 75 LYS A O 1
ATOM 621 N N . SER A 1 76 ? 9.029 -6.305 -15.845 1.00 96.00 76 SER A N 1
ATOM 622 C CA . SER A 1 76 ? 8.063 -6.588 -14.771 1.00 96.00 76 SER A CA 1
ATOM 623 C C . SER A 1 76 ? 6.688 -5.943 -14.988 1.00 96.00 76 SER A C 1
ATOM 625 O O . SER A 1 76 ? 5.717 -6.381 -14.375 1.00 96.00 76 SER A O 1
ATOM 627 N N . LEU A 1 77 ? 6.586 -4.956 -15.890 1.00 96.94 77 LEU A N 1
ATOM 628 C CA . LEU A 1 77 ? 5.327 -4.310 -16.250 1.00 96.94 77 LEU A CA 1
ATOM 629 C C . LEU A 1 77 ? 4.536 -5.033 -17.344 1.00 96.94 77 LEU A C 1
ATOM 631 O O . LEU A 1 77 ? 3.370 -4.704 -17.535 1.00 96.94 77 LEU A O 1
ATOM 635 N N . ILE A 1 78 ? 5.128 -6.020 -18.030 1.00 97.06 78 ILE A N 1
ATOM 636 C CA . ILE A 1 78 ? 4.490 -6.775 -19.125 1.00 97.06 78 ILE A CA 1
ATOM 637 C C . ILE A 1 78 ? 3.072 -7.268 -18.771 1.00 97.06 78 ILE A C 1
ATOM 639 O O . ILE A 1 78 ? 2.177 -7.042 -19.582 1.00 97.06 78 ILE A O 1
ATOM 643 N N . PRO A 1 79 ? 2.810 -7.851 -17.580 1.00 95.44 79 PRO A N 1
ATOM 644 C CA . PRO A 1 79 ? 1.469 -8.324 -17.223 1.00 95.44 79 PRO A CA 1
ATOM 645 C C . PRO A 1 79 ? 0.386 -7.237 -17.175 1.00 95.44 79 PRO A C 1
ATOM 647 O O . PRO A 1 79 ? -0.792 -7.574 -17.194 1.00 95.44 79 PRO A O 1
ATOM 650 N N . TYR A 1 80 ? 0.771 -5.960 -17.086 1.00 95.38 80 TYR A N 1
ATOM 651 C CA . TYR A 1 80 ? -0.155 -4.828 -17.036 1.00 95.38 80 TYR A CA 1
ATOM 652 C C . TYR A 1 80 ? -0.407 -4.185 -18.406 1.00 95.38 80 TYR A C 1
ATOM 654 O O . TYR A 1 80 ? -1.193 -3.247 -18.488 1.00 95.38 80 TYR A O 1
ATOM 662 N N . PHE A 1 81 ? 0.259 -4.624 -19.477 1.00 96.94 81 PHE A N 1
ATOM 663 C CA . PHE A 1 81 ? -0.044 -4.169 -20.837 1.00 96.94 81 PHE A CA 1
ATOM 664 C C . PHE A 1 81 ? -1.196 -4.972 -21.448 1.00 96.94 81 PHE A C 1
ATOM 666 O O . PHE A 1 81 ? -1.460 -6.106 -21.040 1.00 96.94 81 PHE A O 1
ATOM 673 N N . GLU A 1 82 ? -1.846 -4.396 -22.459 1.00 95.44 82 GLU A N 1
ATOM 674 C CA . GLU A 1 82 ? -2.835 -5.091 -23.292 1.00 95.44 82 GLU A CA 1
ATOM 675 C C . GLU A 1 82 ? -2.300 -6.440 -23.800 1.00 95.44 82 GLU A C 1
ATOM 677 O O . GLU A 1 82 ? -1.187 -6.515 -24.328 1.00 95.44 82 GLU A O 1
ATOM 682 N N . GLU A 1 83 ? -3.096 -7.512 -23.679 1.00 94.25 83 GLU A N 1
ATOM 683 C CA . GLU A 1 83 ? -2.670 -8.886 -24.013 1.00 94.25 83 GLU A CA 1
ATOM 684 C C . GLU A 1 83 ? -2.097 -8.998 -25.437 1.00 94.25 83 GLU A C 1
ATOM 686 O O . GLU A 1 83 ? -1.136 -9.732 -25.672 1.00 94.25 83 GLU A O 1
ATOM 691 N N . GLY A 1 84 ? -2.643 -8.225 -26.383 1.00 94.69 84 GLY A N 1
ATOM 692 C CA . GLY A 1 84 ? -2.202 -8.197 -27.782 1.00 94.69 84 GLY A CA 1
ATOM 693 C C . GLY A 1 84 ? -0.805 -7.606 -28.019 1.00 94.69 84 GLY A C 1
ATOM 694 O O . GLY A 1 84 ? -0.225 -7.836 -29.086 1.00 94.69 84 GLY A O 1
ATOM 695 N N . ASP A 1 85 ? -0.252 -6.876 -27.050 1.00 95.88 85 ASP A N 1
ATOM 696 C CA . ASP A 1 85 ? 1.066 -6.243 -27.150 1.00 95.88 85 ASP A CA 1
ATOM 697 C C . ASP A 1 85 ? 2.133 -6.927 -26.287 1.00 95.88 85 ASP A C 1
ATOM 699 O O . ASP A 1 85 ? 3.323 -6.799 -26.582 1.00 95.88 85 ASP A O 1
ATOM 703 N N . GLN A 1 86 ? 1.742 -7.735 -25.293 1.00 97.06 86 GLN A N 1
ATOM 704 C CA . GLN A 1 86 ? 2.671 -8.375 -24.350 1.00 97.06 86 GLN A CA 1
ATOM 705 C C . GLN A 1 86 ? 3.791 -9.162 -25.041 1.00 97.06 86 GLN A C 1
ATOM 707 O O . GLN A 1 86 ? 4.960 -8.980 -24.702 1.00 97.06 86 GLN A O 1
ATOM 712 N N . GLN A 1 87 ? 3.469 -9.992 -26.041 1.00 97.38 87 GLN A N 1
ATOM 713 C CA . GLN A 1 87 ? 4.488 -10.774 -26.753 1.00 97.38 87 GLN A CA 1
ATOM 714 C C . GLN A 1 87 ? 5.465 -9.879 -27.528 1.00 97.38 87 GLN A C 1
ATOM 716 O O . GLN A 1 87 ? 6.668 -10.118 -27.493 1.00 97.38 87 GLN A O 1
ATOM 721 N N . LYS A 1 88 ? 4.976 -8.808 -28.165 1.00 96.81 88 LYS A N 1
ATOM 722 C CA . LYS A 1 88 ? 5.837 -7.865 -28.898 1.00 96.81 88 LYS A CA 1
ATOM 723 C C . LYS A 1 88 ? 6.796 -7.149 -27.950 1.00 96.81 88 LYS A C 1
ATOM 725 O O . LYS A 1 88 ? 7.962 -6.977 -28.283 1.00 96.81 88 LYS A O 1
ATOM 730 N N . ILE A 1 89 ? 6.310 -6.759 -26.771 1.00 97.06 89 ILE A N 1
ATOM 731 C CA . ILE A 1 89 ? 7.118 -6.126 -25.722 1.00 97.06 89 ILE A CA 1
ATOM 732 C C . ILE A 1 89 ? 8.169 -7.108 -25.186 1.00 97.06 89 ILE A C 1
ATOM 734 O O . ILE A 1 89 ? 9.319 -6.722 -24.983 1.00 97.06 89 ILE A O 1
ATOM 738 N N . ILE A 1 90 ? 7.806 -8.380 -24.972 1.00 97.25 90 ILE A N 1
ATOM 739 C CA . ILE A 1 90 ? 8.755 -9.432 -24.571 1.00 97.25 90 ILE A CA 1
ATOM 740 C C . ILE A 1 90 ? 9.883 -9.540 -25.596 1.00 97.25 90 ILE A C 1
ATOM 742 O O . ILE A 1 90 ? 11.054 -9.466 -25.217 1.00 97.25 90 ILE A O 1
ATOM 746 N N . ASP A 1 91 ? 9.526 -9.693 -26.871 1.00 96.44 91 ASP A N 1
ATOM 747 C CA . ASP A 1 91 ? 10.484 -9.873 -27.957 1.00 96.44 91 ASP A CA 1
ATOM 748 C C . ASP A 1 91 ? 11.400 -8.645 -28.067 1.00 96.44 91 ASP A C 1
ATOM 750 O O . ASP A 1 91 ? 12.620 -8.794 -28.038 1.00 96.44 91 ASP A O 1
ATOM 754 N N . GLU A 1 92 ? 10.830 -7.436 -28.064 1.00 95.44 92 GLU A N 1
ATOM 755 C CA . GLU A 1 92 ? 11.559 -6.162 -28.105 1.00 95.44 92 GLU A CA 1
ATOM 756 C C . GLU A 1 92 ? 12.549 -6.013 -26.937 1.00 95.44 92 GLU A C 1
ATOM 758 O O . GLU A 1 92 ? 13.749 -5.816 -27.142 1.00 95.44 92 GLU A O 1
ATOM 763 N N . LEU A 1 93 ? 12.084 -6.159 -25.692 1.00 94.75 93 LEU A N 1
ATOM 764 C CA . LEU A 1 93 ? 12.922 -5.949 -24.508 1.00 94.75 93 LEU A CA 1
ATOM 765 C C . LEU A 1 93 ? 13.942 -7.081 -24.290 1.00 94.75 93 LEU A C 1
ATOM 767 O O . LEU A 1 93 ? 14.891 -6.916 -23.514 1.00 94.75 93 LEU A O 1
ATOM 771 N N . SER A 1 94 ? 13.765 -8.248 -24.919 1.00 95.31 94 SER A N 1
ATOM 772 C CA . SER A 1 94 ? 14.716 -9.367 -24.835 1.00 95.31 94 SER A CA 1
ATOM 773 C C . SER A 1 94 ? 16.047 -9.080 -25.533 1.00 95.31 94 SER A C 1
ATOM 775 O O . SER A 1 94 ? 17.071 -9.627 -25.126 1.00 95.31 94 SER A O 1
ATOM 777 N N . LEU A 1 95 ? 16.042 -8.183 -26.523 1.00 94.19 95 LEU A N 1
ATOM 778 C CA . LEU A 1 95 ? 17.212 -7.833 -27.328 1.00 94.19 95 LEU A CA 1
ATOM 779 C C . LEU A 1 95 ? 18.192 -6.916 -26.583 1.00 94.19 95 LEU A C 1
ATOM 781 O O . LEU A 1 95 ? 19.377 -6.871 -26.907 1.00 94.19 95 LEU A O 1
ATOM 785 N N . PHE A 1 96 ? 17.731 -6.212 -25.549 1.00 91.69 96 PHE A N 1
ATOM 786 C CA . PHE A 1 96 ? 18.574 -5.323 -24.754 1.00 91.69 96 PHE A CA 1
ATOM 787 C C . PHE A 1 96 ? 19.479 -6.113 -23.807 1.00 91.69 96 PHE A C 1
ATOM 789 O O . PHE A 1 96 ? 19.008 -6.864 -22.949 1.00 91.69 96 PHE A O 1
ATOM 796 N N . THR A 1 97 ? 20.787 -5.878 -23.910 1.00 91.25 97 THR A N 1
ATOM 797 C CA . THR A 1 97 ? 21.807 -6.503 -23.053 1.00 91.25 97 THR A CA 1
ATOM 798 C C . THR A 1 97 ? 22.616 -5.441 -22.315 1.00 91.25 97 THR A C 1
ATOM 800 O O . THR A 1 97 ? 22.893 -4.382 -22.865 1.00 91.25 97 THR A O 1
ATOM 803 N N . TRP A 1 98 ? 22.995 -5.696 -21.060 1.00 92.19 98 TRP A N 1
ATOM 804 C CA . TRP A 1 98 ? 23.845 -4.778 -20.295 1.00 92.19 98 TRP A CA 1
ATOM 805 C C . TRP A 1 98 ? 25.331 -5.016 -20.581 1.00 92.19 98 TRP A C 1
ATOM 807 O O . TRP A 1 98 ? 25.824 -6.134 -20.428 1.00 92.19 98 TRP A O 1
ATOM 817 N N . HIS A 1 99 ? 26.061 -3.956 -20.927 1.00 90.31 99 HIS A N 1
ATOM 818 C CA . HIS A 1 99 ? 27.506 -3.984 -21.120 1.00 90.31 99 HIS A CA 1
ATOM 819 C C . HIS A 1 99 ? 28.230 -3.334 -19.930 1.00 90.31 99 HIS A C 1
ATOM 821 O O . HIS A 1 99 ? 28.495 -2.130 -19.919 1.00 90.31 99 HIS A O 1
ATOM 827 N N . SER A 1 100 ? 28.628 -4.149 -18.947 1.00 89.31 100 SER A N 1
ATOM 828 C CA . SER A 1 100 ? 29.246 -3.687 -17.689 1.00 89.31 100 SER A CA 1
ATOM 829 C C . SER A 1 100 ? 30.524 -2.863 -17.856 1.00 89.31 100 SER A C 1
ATOM 831 O O . SER A 1 100 ? 30.856 -2.081 -16.983 1.00 89.31 100 SER A O 1
ATOM 833 N N . GLY A 1 101 ? 31.268 -3.029 -18.954 1.00 87.00 101 GLY A N 1
ATOM 834 C CA . GLY A 1 101 ? 32.497 -2.256 -19.178 1.00 87.00 101 GLY A CA 1
ATOM 835 C C . GLY A 1 101 ? 32.264 -0.805 -19.613 1.00 87.00 101 GLY A C 1
ATOM 836 O O . GLY A 1 101 ? 33.195 -0.011 -19.576 1.00 87.00 101 GLY A O 1
ATOM 837 N N . GLN A 1 102 ? 31.053 -0.470 -20.065 1.00 85.38 102 GLN A N 1
ATOM 838 C CA . GLN A 1 102 ? 30.685 0.875 -20.532 1.00 85.38 102 GLN A CA 1
ATOM 839 C C . GLN A 1 102 ? 29.481 1.435 -19.770 1.00 85.38 102 GLN A C 1
ATOM 841 O O . GLN A 1 102 ? 29.000 2.508 -20.119 1.00 85.38 102 GLN A O 1
ATOM 846 N N . ASP A 1 103 ? 28.982 0.682 -18.784 1.00 87.31 103 ASP A N 1
ATOM 847 C CA . ASP A 1 103 ? 27.764 0.966 -18.035 1.00 87.31 103 ASP A CA 1
ATOM 848 C C . ASP A 1 103 ? 26.617 1.445 -18.930 1.00 87.31 103 ASP A C 1
ATOM 850 O O . ASP A 1 103 ? 26.032 2.494 -18.694 1.00 87.31 103 ASP A O 1
ATOM 854 N N . LYS A 1 104 ? 26.313 0.691 -19.995 1.00 88.12 104 LYS A N 1
ATOM 855 C CA . LYS A 1 104 ? 25.223 1.009 -20.927 1.00 88.12 104 LYS A CA 1
ATOM 856 C C . LYS A 1 104 ? 24.527 -0.239 -21.455 1.00 88.12 104 LYS A C 1
ATOM 858 O O . LYS A 1 104 ? 25.080 -1.339 -21.408 1.00 88.12 104 LYS A O 1
ATOM 863 N N . TYR A 1 105 ? 23.321 -0.061 -21.990 1.00 88.75 105 TYR A N 1
ATOM 864 C CA . TYR A 1 105 ? 22.654 -1.110 -22.759 1.00 88.75 105 TYR A CA 1
ATOM 865 C C . TYR A 1 105 ? 23.175 -1.156 -24.195 1.00 88.75 105 TYR A C 1
ATOM 867 O O . TYR A 1 105 ? 23.557 -0.133 -24.759 1.00 88.75 105 TYR A O 1
ATOM 875 N N . THR A 1 106 ? 23.138 -2.342 -24.790 1.00 88.50 106 THR A N 1
ATOM 876 C CA . THR A 1 106 ? 23.402 -2.586 -26.209 1.00 88.50 106 THR A CA 1
ATOM 877 C C . THR A 1 106 ? 22.213 -3.294 -26.852 1.00 88.50 106 THR A C 1
ATOM 879 O O . THR A 1 106 ? 21.458 -3.999 -26.174 1.00 88.50 106 THR A O 1
ATOM 882 N N . HIS A 1 107 ? 22.060 -3.110 -28.163 1.00 89.25 107 HIS A N 1
ATOM 883 C CA . HIS A 1 107 ? 21.086 -3.802 -29.003 1.00 89.25 107 HIS A CA 1
ATOM 884 C C . HIS A 1 107 ? 21.837 -4.522 -30.144 1.00 89.25 107 HIS A C 1
ATOM 886 O O . HIS A 1 107 ? 22.855 -4.001 -30.598 1.00 89.25 107 HIS A O 1
ATOM 892 N N . PRO A 1 108 ? 21.391 -5.694 -30.636 1.00 88.00 108 PRO A N 1
ATOM 893 C CA . PRO A 1 108 ? 22.074 -6.399 -31.728 1.00 88.00 108 PRO A CA 1
ATOM 894 C C . PRO A 1 108 ? 22.260 -5.537 -32.982 1.00 88.00 108 PRO A C 1
ATOM 896 O O . PRO A 1 108 ? 23.296 -5.607 -33.637 1.00 88.00 108 PRO A O 1
ATOM 899 N N . ASP A 1 109 ? 21.269 -4.692 -33.266 1.00 83.62 109 ASP A N 1
ATOM 900 C CA . ASP A 1 109 ? 21.223 -3.860 -34.472 1.00 83.62 109 ASP A CA 1
ATOM 901 C C . ASP A 1 109 ? 21.755 -2.426 -34.279 1.00 83.62 109 ASP A C 1
ATOM 903 O O . ASP A 1 109 ? 21.797 -1.664 -35.243 1.00 83.62 109 ASP A O 1
ATOM 907 N N . SER A 1 110 ? 22.135 -2.019 -33.057 1.00 78.69 110 SER A N 1
ATOM 908 C CA . SER A 1 110 ? 22.547 -0.634 -32.779 1.00 78.69 110 SER A CA 1
ATOM 909 C C . SER A 1 110 ? 23.392 -0.476 -31.510 1.00 78.69 110 SER A C 1
ATOM 911 O O . SER A 1 110 ? 23.226 -1.188 -30.518 1.00 78.69 110 SER A O 1
ATOM 913 N N . TRP A 1 111 ? 24.269 0.530 -31.518 1.00 69.75 111 TRP A N 1
ATOM 914 C CA . TRP A 1 111 ? 25.114 0.896 -30.379 1.00 69.75 111 TRP A CA 1
ATOM 915 C C . TRP A 1 111 ? 24.390 1.724 -29.303 1.00 69.75 111 TRP A C 1
ATOM 917 O O . TRP A 1 111 ? 24.976 1.951 -28.243 1.00 69.75 111 TRP A O 1
ATOM 927 N N . LEU A 1 112 ? 23.117 2.086 -29.535 1.00 76.06 112 LEU A N 1
ATOM 928 C CA . LEU A 1 112 ? 22.246 2.831 -28.612 1.00 76.06 112 LEU A CA 1
ATOM 929 C C . LEU A 1 112 ? 22.900 4.122 -28.086 1.00 76.06 112 LEU A C 1
ATOM 931 O O . LEU A 1 112 ? 22.759 4.473 -26.915 1.00 76.06 112 LEU A O 1
ATOM 935 N N . ASP A 1 113 ? 23.630 4.832 -28.947 1.00 70.50 113 ASP A N 1
ATOM 936 C CA . ASP A 1 113 ? 24.460 5.971 -28.533 1.00 70.50 113 ASP A CA 1
ATOM 937 C C . ASP A 1 113 ? 23.659 7.281 -28.435 1.00 70.50 113 ASP A C 1
ATOM 939 O O . ASP A 1 113 ? 24.148 8.293 -27.927 1.00 70.50 113 ASP A O 1
ATOM 943 N N . ASN A 1 114 ? 22.410 7.285 -28.910 1.00 76.25 114 ASN A N 1
ATOM 944 C CA . ASN A 1 114 ? 21.508 8.426 -28.812 1.00 76.25 114 ASN A CA 1
ATOM 945 C C . ASN A 1 114 ? 20.051 8.012 -28.560 1.00 76.25 114 ASN A C 1
ATOM 947 O O . ASN A 1 114 ? 19.629 6.876 -28.772 1.00 76.25 114 ASN A O 1
ATOM 951 N N . THR A 1 115 ? 19.251 8.988 -28.126 1.00 73.75 115 THR A N 1
ATOM 952 C CA . THR A 1 115 ? 17.836 8.788 -27.792 1.00 73.75 115 THR A CA 1
ATOM 953 C C . THR A 1 115 ? 17.005 8.333 -28.992 1.00 73.75 115 THR A C 1
ATOM 955 O O . THR A 1 115 ? 16.049 7.592 -28.808 1.00 73.75 115 THR A O 1
ATOM 958 N N . THR A 1 116 ? 17.345 8.745 -30.214 1.00 78.56 116 THR A N 1
ATOM 959 C CA . THR A 1 116 ? 16.584 8.383 -31.418 1.00 78.56 116 THR A CA 1
ATOM 960 C C . THR A 1 116 ? 16.687 6.889 -31.715 1.00 78.56 116 THR A C 1
ATOM 962 O O . THR A 1 116 ? 15.665 6.255 -31.957 1.00 78.56 116 THR A O 1
ATOM 965 N N . GLU A 1 117 ? 17.887 6.314 -31.635 1.00 80.19 117 GLU A N 1
ATOM 966 C CA . GLU A 1 117 ? 18.122 4.874 -31.821 1.00 80.19 117 GLU A CA 1
ATOM 967 C C . GLU A 1 117 ? 17.380 4.045 -30.772 1.00 80.19 117 GLU A C 1
ATOM 969 O O . GLU A 1 117 ? 16.681 3.089 -31.092 1.00 80.19 117 GLU A O 1
ATOM 974 N N . VAL A 1 118 ? 17.448 4.460 -29.508 1.00 79.56 118 VAL A N 1
ATOM 975 C CA . VAL A 1 118 ? 16.704 3.808 -28.424 1.00 79.56 118 VAL A CA 1
ATOM 976 C C . VAL A 1 118 ? 15.195 3.834 -28.685 1.00 79.56 118 VAL A C 1
ATOM 978 O O . VAL A 1 118 ? 14.515 2.832 -28.472 1.00 79.56 118 VAL A O 1
ATOM 981 N N . MET A 1 119 ? 14.653 4.963 -29.148 1.00 82.06 119 MET A N 1
ATOM 982 C CA . MET A 1 119 ? 13.220 5.089 -29.451 1.00 82.06 119 MET A CA 1
ATOM 983 C C . MET A 1 119 ? 12.796 4.185 -30.615 1.00 82.06 119 MET A C 1
ATOM 985 O O . MET A 1 119 ? 11.681 3.671 -30.602 1.00 82.06 119 MET A O 1
ATOM 989 N N . GLN A 1 120 ? 13.675 3.952 -31.596 1.00 85.50 120 GLN A N 1
ATOM 990 C CA . GLN A 1 120 ? 13.419 3.004 -32.688 1.00 85.50 120 GLN A CA 1
ATOM 991 C C . GLN A 1 120 ? 13.318 1.562 -32.178 1.00 85.50 120 GLN A C 1
ATOM 993 O O . GLN A 1 120 ? 12.477 0.805 -32.652 1.00 85.50 120 GLN A O 1
ATOM 998 N N . HIS A 1 121 ? 14.127 1.201 -31.180 1.00 89.00 121 HIS A N 1
ATOM 999 C CA . HIS A 1 121 ? 14.154 -0.142 -30.591 1.00 89.00 121 HIS A CA 1
ATOM 1000 C C . HIS A 1 121 ? 13.214 -0.325 -29.391 1.00 89.00 121 HIS A C 1
ATOM 1002 O O . HIS A 1 121 ? 13.239 -1.370 -28.753 1.00 89.00 121 HIS A O 1
ATOM 1008 N N . THR A 1 122 ? 12.406 0.682 -29.054 1.00 90.88 122 THR A N 1
ATOM 1009 C CA . THR A 1 122 ? 11.401 0.608 -27.977 1.00 90.88 122 THR A CA 1
ATOM 1010 C C . THR A 1 122 ? 9.994 0.919 -28.483 1.00 90.88 122 THR A C 1
ATOM 1012 O O . THR A 1 122 ? 9.107 1.241 -27.697 1.00 90.88 122 THR A O 1
ATOM 1015 N N . GLN A 1 123 ? 9.772 0.882 -29.800 1.00 91.94 123 GLN A N 1
ATOM 1016 C CA . GLN A 1 123 ? 8.547 1.360 -30.433 1.00 91.94 123 GLN A CA 1
ATOM 1017 C C . GLN A 1 123 ? 7.298 0.574 -30.007 1.00 91.94 123 GLN A C 1
ATOM 1019 O O . GLN A 1 123 ? 6.233 1.181 -29.868 1.00 91.94 123 GLN A O 1
ATOM 1024 N N . ALA A 1 124 ? 7.401 -0.738 -29.790 1.00 93.88 124 ALA A N 1
ATOM 1025 C CA . ALA A 1 124 ? 6.292 -1.545 -29.295 1.00 93.88 124 ALA A CA 1
ATOM 1026 C C . ALA A 1 124 ? 5.937 -1.123 -27.867 1.00 93.88 124 ALA A C 1
ATOM 1028 O O . ALA A 1 124 ? 4.806 -0.706 -27.623 1.00 93.88 124 ALA A O 1
ATOM 1029 N N . THR A 1 125 ? 6.907 -1.120 -26.948 1.00 94.56 125 THR A N 1
ATOM 1030 C CA . THR A 1 125 ? 6.680 -0.714 -25.552 1.00 94.56 125 THR A CA 1
ATOM 1031 C C . THR A 1 125 ? 6.202 0.738 -25.456 1.00 94.56 125 THR A C 1
ATOM 1033 O O . THR A 1 125 ? 5.261 1.036 -24.729 1.00 94.56 125 THR A O 1
ATOM 1036 N N . TYR A 1 126 ? 6.804 1.650 -26.221 1.00 93.81 126 TYR A N 1
ATOM 1037 C CA . TYR A 1 126 ? 6.527 3.090 -26.198 1.00 93.81 126 TYR A CA 1
ATOM 1038 C C . TYR A 1 126 ? 5.108 3.454 -26.656 1.00 93.81 126 TYR A C 1
ATOM 1040 O O . TYR A 1 126 ? 4.549 4.452 -26.195 1.00 93.81 126 TYR A O 1
ATOM 1048 N N . ASN A 1 127 ? 4.536 2.674 -27.578 1.00 93.75 127 ASN A N 1
ATOM 1049 C CA . ASN A 1 127 ? 3.201 2.916 -28.132 1.00 93.75 127 ASN A CA 1
ATOM 1050 C C . ASN 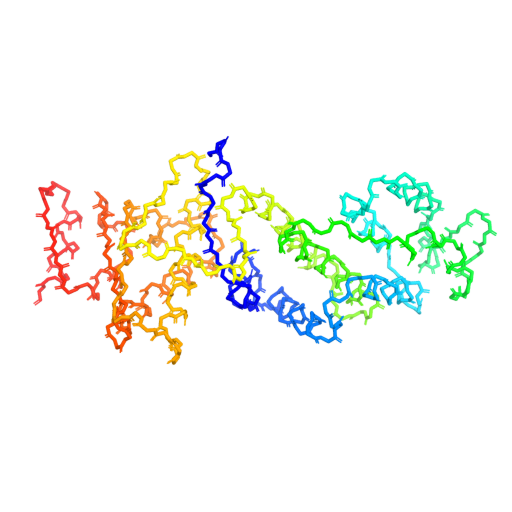A 1 127 ? 2.108 2.034 -27.516 1.00 93.75 127 ASN A C 1
ATOM 1052 O O . ASN A 1 127 ? 0.940 2.218 -27.854 1.00 93.75 127 ASN A O 1
ATOM 1056 N N . SER A 1 128 ? 2.472 1.094 -26.643 1.00 94.44 128 SER A N 1
ATOM 1057 C CA . SER A 1 128 ? 1.513 0.230 -25.957 1.00 94.44 128 SER A CA 1
ATOM 1058 C C . SER A 1 128 ? 0.816 0.972 -24.820 1.00 94.44 128 SER A C 1
ATOM 1060 O O . SER A 1 128 ? 1.383 1.878 -24.206 1.00 94.44 128 SER A O 1
ATOM 1062 N N . ASN A 1 129 ? -0.407 0.547 -24.514 1.00 93.69 129 ASN A N 1
ATOM 1063 C CA . ASN A 1 129 ? -1.176 1.060 -23.386 1.00 93.69 129 ASN A CA 1
ATOM 1064 C C . ASN A 1 129 ? -1.242 0.020 -22.265 1.00 93.69 129 ASN A C 1
ATOM 1066 O O . ASN A 1 129 ? -1.201 -1.189 -22.507 1.00 93.69 129 ASN A O 1
ATOM 1070 N N . PHE A 1 130 ? -1.350 0.507 -21.032 1.00 95.19 130 PHE A N 1
ATOM 1071 C CA . PHE A 1 130 ? -1.632 -0.351 -19.889 1.00 95.19 130 PHE A CA 1
ATOM 1072 C C . PHE A 1 130 ? -3.120 -0.702 -19.841 1.00 95.19 130 PHE A C 1
ATOM 1074 O O . PHE A 1 130 ? -3.965 0.177 -19.999 1.00 95.19 130 PHE A O 1
ATOM 1081 N N . ASN A 1 131 ? -3.421 -1.960 -19.536 1.00 94.06 131 ASN A N 1
ATOM 1082 C CA . ASN A 1 131 ? -4.749 -2.427 -19.168 1.00 94.06 131 ASN A CA 1
ATOM 1083 C C . ASN A 1 131 ? -4.889 -2.369 -17.636 1.00 94.06 131 ASN A C 1
ATOM 1085 O O . ASN A 1 131 ? -4.611 -3.337 -16.927 1.00 94.06 131 ASN A O 1
ATOM 1089 N N . VAL A 1 132 ? -5.247 -1.195 -17.112 1.00 90.75 132 VAL A N 1
ATOM 1090 C CA . VAL A 1 132 ? -5.396 -0.963 -15.667 1.00 90.75 132 VAL A CA 1
ATOM 1091 C C . VAL A 1 132 ? -6.796 -1.368 -15.228 1.00 90.75 132 VAL A C 1
ATOM 1093 O O . VAL A 1 132 ? -7.770 -0.698 -15.561 1.00 90.75 132 VAL A O 1
ATOM 1096 N N . THR A 1 133 ? -6.903 -2.442 -14.446 1.00 86.94 133 THR A N 1
ATOM 1097 C CA . THR A 1 133 ? -8.206 -2.954 -13.990 1.00 86.94 133 THR A CA 1
ATOM 1098 C C . THR A 1 133 ? -8.571 -2.494 -12.582 1.00 86.94 133 THR A C 1
ATOM 1100 O O . THR A 1 133 ? -9.728 -2.585 -12.172 1.00 86.94 133 THR A O 1
ATOM 1103 N N . SER A 1 134 ? -7.590 -2.005 -11.822 1.00 87.12 134 SER A N 1
ATOM 1104 C CA . SER A 1 134 ? -7.783 -1.532 -10.457 1.00 87.12 134 SER A CA 1
ATOM 1105 C C . SER A 1 134 ? -6.726 -0.508 -10.042 1.00 87.12 134 SER A C 1
ATOM 1107 O O . SER A 1 134 ? -5.619 -0.477 -10.580 1.00 87.12 134 SER A O 1
ATOM 1109 N N . VAL A 1 135 ? -7.025 0.261 -8.992 1.00 88.69 135 VAL A N 1
ATOM 1110 C CA . VAL A 1 135 ? -6.063 1.167 -8.335 1.00 88.69 135 VAL A CA 1
ATOM 1111 C C . VAL A 1 135 ? -4.807 0.420 -7.843 1.00 88.69 135 VAL A C 1
ATOM 1113 O O . VAL A 1 135 ? -3.718 0.988 -7.761 1.00 88.69 135 VAL A O 1
ATOM 1116 N N . PHE A 1 136 ? -4.927 -0.881 -7.564 1.00 90.56 136 PHE A N 1
ATOM 1117 C CA . PHE A 1 136 ? -3.804 -1.741 -7.187 1.00 90.56 136 PHE A CA 1
ATOM 1118 C C . PHE A 1 136 ? -2.846 -2.030 -8.354 1.00 90.56 136 PHE A C 1
ATOM 1120 O O . PHE A 1 136 ? -1.635 -2.113 -8.142 1.00 90.56 136 PHE A O 1
ATOM 1127 N N . ASP A 1 137 ? -3.362 -2.128 -9.581 1.00 91.50 137 ASP A N 1
ATOM 1128 C CA . ASP A 1 137 ? -2.521 -2.205 -10.780 1.00 91.50 137 ASP A CA 1
ATOM 1129 C C . ASP A 1 137 ? -1.831 -0.858 -11.006 1.00 91.50 137 ASP A C 1
ATOM 1131 O O . ASP A 1 137 ? -0.621 -0.795 -11.219 1.00 91.50 137 ASP A O 1
ATOM 1135 N N . GLU A 1 138 ? -2.584 0.238 -10.869 1.00 92.56 138 GLU A N 1
ATOM 1136 C CA . GLU A 1 138 ? -2.060 1.589 -11.058 1.00 92.56 138 GLU A CA 1
ATOM 1137 C C . GLU A 1 138 ? -0.882 1.889 -10.123 1.00 92.56 138 GLU A C 1
ATOM 1139 O O . GLU A 1 138 ? 0.170 2.343 -10.580 1.00 92.56 138 GLU A O 1
ATOM 1144 N N . ILE A 1 139 ? -1.008 1.612 -8.820 1.00 93.75 139 ILE A N 1
ATOM 1145 C CA . ILE A 1 139 ? 0.090 1.852 -7.875 1.00 93.75 139 ILE A CA 1
ATOM 1146 C C . ILE A 1 139 ? 1.312 0.981 -8.176 1.00 93.75 139 ILE A C 1
ATOM 1148 O O . ILE A 1 139 ? 2.439 1.467 -8.056 1.00 93.75 139 ILE A O 1
ATOM 1152 N N . ALA A 1 140 ? 1.125 -0.268 -8.614 1.00 94.81 140 ALA A N 1
ATOM 1153 C CA . ALA A 1 140 ? 2.230 -1.140 -9.003 1.00 94.81 140 ALA A CA 1
ATOM 1154 C C . ALA A 1 140 ? 2.971 -0.596 -10.238 1.00 94.81 140 ALA A C 1
ATOM 1156 O O . ALA A 1 140 ? 4.207 -0.515 -10.237 1.00 94.81 140 ALA A O 1
ATOM 1157 N N . ILE A 1 141 ? 2.228 -0.147 -11.254 1.00 95.44 141 ILE A N 1
ATOM 1158 C CA . ILE A 1 141 ? 2.786 0.461 -12.468 1.00 95.44 141 ILE A CA 1
ATOM 1159 C C . ILE A 1 141 ? 3.531 1.752 -12.119 1.00 95.44 141 ILE A C 1
ATOM 1161 O O . ILE A 1 141 ? 4.720 1.887 -12.425 1.00 95.44 141 ILE A O 1
ATOM 1165 N N . ARG A 1 142 ? 2.875 2.687 -11.415 1.00 95.44 142 ARG A N 1
ATOM 1166 C CA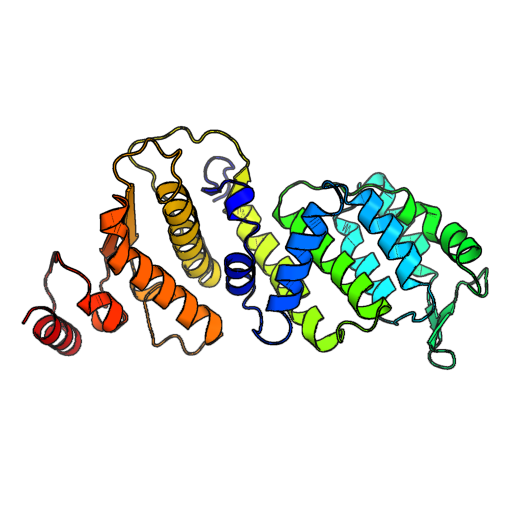 . ARG A 1 142 ? 3.467 3.977 -11.025 1.00 95.44 142 ARG A CA 1
ATOM 1167 C C . ARG A 1 142 ? 4.712 3.802 -10.170 1.00 95.44 142 ARG A C 1
ATOM 1169 O O . ARG A 1 142 ? 5.703 4.486 -10.411 1.00 95.44 142 ARG A O 1
ATOM 1176 N N . ALA A 1 143 ? 4.692 2.885 -9.203 1.00 96.75 143 ALA A N 1
ATOM 1177 C CA . ALA A 1 143 ? 5.841 2.636 -8.341 1.00 96.75 143 ALA A CA 1
ATOM 1178 C C . ALA A 1 143 ? 7.043 2.116 -9.138 1.00 96.75 143 ALA A C 1
ATOM 1180 O O . ALA A 1 143 ? 8.167 2.574 -8.932 1.00 96.75 143 ALA A O 1
ATOM 1181 N N . THR A 1 144 ? 6.814 1.219 -10.095 1.00 97.12 144 THR A N 1
ATOM 1182 C CA . THR A 1 144 ? 7.883 0.672 -10.940 1.00 97.12 144 THR A CA 1
ATOM 1183 C C . THR A 1 144 ? 8.450 1.734 -11.885 1.00 97.12 144 THR A C 1
ATOM 1185 O O . THR A 1 144 ? 9.666 1.928 -11.931 1.00 97.12 144 THR A O 1
ATOM 1188 N N . LEU A 1 145 ? 7.590 2.491 -12.580 1.00 96.06 145 LEU A N 1
ATOM 1189 C CA . LEU A 1 145 ? 8.017 3.600 -13.444 1.00 96.06 145 LEU A CA 1
ATOM 1190 C C . LEU A 1 145 ? 8.762 4.679 -12.653 1.00 96.06 145 LEU A C 1
ATOM 1192 O O . LEU A 1 145 ? 9.762 5.233 -13.119 1.00 96.06 145 LEU A O 1
ATOM 1196 N N . GLN A 1 146 ? 8.323 4.964 -11.428 1.00 95.88 146 GLN A N 1
ATOM 1197 C CA . GLN A 1 146 ? 9.022 5.901 -10.567 1.00 95.88 146 GLN A CA 1
ATOM 1198 C C . GLN A 1 146 ? 10.387 5.384 -10.141 1.00 95.88 146 GLN A C 1
ATOM 1200 O O . GLN A 1 146 ? 11.340 6.158 -10.174 1.00 95.88 146 GLN A O 1
ATOM 1205 N N . LEU A 1 147 ? 10.513 4.103 -9.785 1.00 97.06 147 LEU A N 1
ATOM 1206 C CA . LEU A 1 147 ? 11.808 3.524 -9.446 1.00 97.06 147 LEU A CA 1
ATOM 1207 C C . LEU A 1 147 ? 12.796 3.681 -10.605 1.00 97.06 147 LEU A C 1
ATOM 1209 O O . LEU A 1 147 ? 13.906 4.164 -10.384 1.00 97.06 147 LEU A O 1
ATOM 1213 N N . ILE A 1 148 ? 12.368 3.366 -11.832 1.00 95.69 148 ILE A N 1
ATOM 1214 C CA . ILE A 1 148 ? 13.185 3.557 -13.037 1.00 95.69 148 ILE A CA 1
ATOM 1215 C C . ILE A 1 148 ? 13.635 5.020 -13.141 1.00 95.69 148 ILE A C 1
ATOM 1217 O O . ILE A 1 148 ? 14.828 5.302 -13.203 1.00 95.69 148 ILE A O 1
ATOM 1221 N N . ASN A 1 149 ? 12.695 5.966 -13.078 1.00 93.81 149 ASN A N 1
ATOM 1222 C CA . ASN A 1 149 ? 13.009 7.391 -13.180 1.00 93.81 149 ASN A CA 1
ATOM 1223 C C . ASN A 1 149 ? 13.946 7.894 -12.076 1.00 93.81 149 ASN A C 1
ATOM 1225 O O . ASN A 1 149 ? 14.834 8.704 -12.343 1.00 93.81 149 ASN A O 1
ATOM 1229 N N . SER A 1 150 ? 13.727 7.471 -10.833 1.00 93.88 150 SER A N 1
ATOM 1230 C CA . SER A 1 150 ? 14.512 7.913 -9.683 1.00 93.88 150 SER A CA 1
ATOM 1231 C C . SER A 1 150 ? 15.933 7.358 -9.727 1.00 93.88 150 SER A C 1
ATOM 1233 O O . SER A 1 150 ? 16.866 8.089 -9.400 1.00 93.88 150 SER A O 1
ATOM 1235 N N . VAL A 1 151 ? 16.112 6.110 -10.168 1.00 94.56 151 VAL A N 1
ATOM 1236 C CA . VAL A 1 151 ? 17.433 5.488 -10.331 1.00 94.56 151 VAL A CA 1
ATOM 1237 C C . VAL A 1 151 ? 18.177 6.115 -11.511 1.00 94.56 151 VAL A C 1
ATOM 1239 O O . VAL A 1 151 ? 19.296 6.583 -11.336 1.00 94.56 151 VAL A O 1
ATOM 1242 N N . SER A 1 152 ? 17.530 6.295 -12.666 1.00 92.19 152 SER A N 1
ATOM 1243 C CA . SER A 1 152 ? 18.132 6.960 -13.836 1.00 92.19 152 SER A CA 1
ATOM 1244 C C . SER A 1 152 ? 18.493 8.435 -13.618 1.00 92.19 152 SER A C 1
ATOM 1246 O O . SER A 1 152 ? 19.255 9.016 -14.387 1.00 92.19 152 SER A O 1
ATOM 1248 N N . ARG A 1 153 ? 17.960 9.066 -12.566 1.00 91.19 153 ARG A N 1
ATOM 1249 C CA . ARG A 1 153 ? 18.340 10.420 -12.128 1.00 91.19 153 ARG A CA 1
ATOM 1250 C C . ARG A 1 153 ? 19.281 10.433 -10.923 1.00 91.19 153 ARG A C 1
ATOM 1252 O O . ARG A 1 153 ? 19.588 11.512 -10.422 1.00 91.19 153 ARG A O 1
ATOM 1259 N N . ASN A 1 154 ? 19.719 9.266 -10.452 1.00 91.06 154 ASN A N 1
ATOM 1260 C CA . ASN A 1 154 ? 20.541 9.085 -9.254 1.00 91.06 154 ASN A CA 1
ATOM 1261 C C . ASN A 1 154 ? 19.928 9.708 -7.981 1.00 91.06 154 ASN A C 1
ATOM 1263 O O . ASN A 1 154 ? 20.645 10.115 -7.070 1.00 91.06 154 ASN A O 1
ATOM 1267 N N . TYR A 1 155 ? 18.596 9.796 -7.905 1.00 91.75 155 TYR A N 1
ATOM 1268 C CA . TYR A 1 155 ? 17.887 10.310 -6.727 1.00 91.75 155 TYR A CA 1
ATOM 1269 C C . TYR A 1 155 ? 17.741 9.260 -5.627 1.00 91.75 155 TYR A C 1
ATOM 1271 O O . TYR A 1 155 ? 17.633 9.610 -4.455 1.00 91.75 155 TYR A O 1
ATOM 1279 N N . VAL A 1 156 ? 17.711 7.979 -5.999 1.00 93.25 156 VAL A N 1
ATOM 1280 C CA . VAL A 1 156 ? 17.586 6.855 -5.065 1.00 93.25 156 VAL A CA 1
ATOM 1281 C C . VAL A 1 156 ? 18.529 5.727 -5.464 1.00 93.25 156 VAL A C 1
ATOM 1283 O O . VAL A 1 156 ? 18.904 5.603 -6.627 1.00 93.25 156 VAL A O 1
ATOM 1286 N N . GLN A 1 157 ? 18.865 4.880 -4.495 1.00 93.75 157 GLN A N 1
ATOM 1287 C CA . GLN A 1 157 ? 19.564 3.620 -4.733 1.00 93.75 157 GLN A CA 1
ATOM 1288 C C . GLN A 1 157 ? 18.541 2.507 -4.967 1.00 93.75 157 GLN A C 1
ATOM 1290 O O . GLN A 1 157 ? 17.600 2.363 -4.179 1.00 93.75 157 GLN A O 1
ATOM 1295 N N . TYR A 1 158 ? 18.739 1.712 -6.021 1.00 95.38 158 TYR A N 1
ATOM 1296 C CA . TYR A 1 158 ? 17.838 0.618 -6.391 1.00 95.38 158 TYR A CA 1
ATOM 1297 C C . TYR A 1 158 ? 17.572 -0.332 -5.213 1.00 95.38 158 TYR A C 1
ATOM 1299 O O . TYR A 1 158 ? 16.416 -0.553 -4.851 1.00 95.38 158 TYR A O 1
ATOM 1307 N N . ASP A 1 159 ? 18.629 -0.792 -4.537 1.00 95.25 159 ASP A N 1
ATOM 1308 C CA . ASP A 1 159 ? 18.544 -1.771 -3.442 1.00 95.25 159 ASP A CA 1
ATOM 1309 C C . ASP A 1 159 ? 17.724 -1.287 -2.237 1.00 95.25 159 ASP A C 1
ATOM 1311 O O . ASP A 1 159 ? 17.202 -2.087 -1.462 1.00 95.25 159 ASP A O 1
ATOM 1315 N N . HIS A 1 160 ? 17.578 0.028 -2.061 1.00 95.25 160 HIS A N 1
ATOM 1316 C CA . HIS A 1 160 ? 16.802 0.596 -0.957 1.00 95.25 160 HIS A CA 1
ATOM 1317 C C . HIS A 1 160 ? 15.302 0.661 -1.258 1.00 95.25 160 HIS A C 1
ATOM 1319 O O . HIS A 1 160 ? 14.490 0.625 -0.328 1.00 95.25 160 HIS A O 1
ATOM 1325 N N . ILE A 1 161 ? 14.923 0.755 -2.535 1.00 97.19 161 ILE A N 1
ATOM 1326 C CA . ILE A 1 161 ? 13.530 0.946 -2.959 1.00 97.19 161 ILE A CA 1
ATOM 1327 C C . ILE A 1 161 ? 12.934 -0.328 -3.556 1.00 97.19 161 ILE A C 1
ATOM 1329 O O . ILE A 1 161 ? 11.759 -0.598 -3.335 1.00 97.19 161 ILE A O 1
ATOM 1333 N N . TYR A 1 162 ? 13.713 -1.162 -4.241 1.00 96.44 162 TYR A N 1
ATOM 1334 C CA . TYR A 1 162 ? 13.216 -2.404 -4.836 1.00 96.44 162 TYR A CA 1
ATOM 1335 C C . TYR A 1 162 ? 12.458 -3.322 -3.847 1.00 96.44 162 TYR A C 1
ATOM 1337 O O . TYR A 1 162 ? 11.393 -3.830 -4.209 1.00 96.44 162 TYR A O 1
ATOM 1345 N N . PRO A 1 163 ? 12.877 -3.474 -2.568 1.00 95.69 163 PRO A N 1
ATOM 1346 C CA . PRO A 1 163 ? 12.083 -4.206 -1.578 1.00 95.69 163 PRO A CA 1
ATOM 1347 C C . PRO A 1 163 ? 10.679 -3.624 -1.349 1.00 95.69 163 PRO A C 1
ATOM 1349 O O . PRO A 1 163 ? 9.747 -4.375 -1.068 1.00 95.69 163 PRO A O 1
ATOM 1352 N N . LEU A 1 164 ? 10.503 -2.302 -1.471 1.00 95.62 164 LEU A N 1
ATOM 1353 C CA . LEU A 1 164 ? 9.189 -1.656 -1.416 1.00 95.62 164 LEU A CA 1
ATOM 1354 C C . LEU A 1 164 ? 8.326 -2.051 -2.611 1.00 95.62 164 LEU A C 1
ATOM 1356 O O . LEU A 1 164 ? 7.173 -2.413 -2.409 1.00 95.62 164 LEU A O 1
ATOM 1360 N N . ILE A 1 165 ? 8.884 -2.038 -3.823 1.00 96.50 165 ILE A N 1
ATOM 1361 C CA . ILE A 1 165 ? 8.157 -2.422 -5.043 1.00 96.50 165 ILE A CA 1
ATOM 1362 C C . ILE A 1 165 ? 7.616 -3.851 -4.925 1.00 96.50 165 ILE A C 1
ATOM 1364 O O . ILE A 1 165 ? 6.434 -4.087 -5.164 1.00 96.50 165 ILE A O 1
ATOM 1368 N N . ASN A 1 166 ? 8.435 -4.789 -4.441 1.00 94.31 166 ASN A N 1
ATOM 1369 C CA . ASN A 1 166 ? 7.994 -6.168 -4.212 1.00 94.31 166 ASN A CA 1
ATOM 1370 C C . ASN A 1 166 ? 6.863 -6.262 -3.178 1.00 94.31 166 ASN A C 1
ATOM 1372 O O . ASN A 1 166 ? 5.913 -7.021 -3.374 1.00 94.31 166 ASN A O 1
ATOM 1376 N N . LYS A 1 167 ? 6.931 -5.476 -2.093 1.00 92.00 167 LYS A N 1
ATOM 1377 C CA . LYS A 1 167 ? 5.852 -5.400 -1.094 1.00 92.00 167 LYS A CA 1
ATOM 1378 C C . LYS A 1 167 ? 4.565 -4.824 -1.696 1.00 92.00 167 LYS A C 1
ATOM 1380 O O . LYS A 1 167 ? 3.501 -5.378 -1.430 1.00 92.00 167 LYS A O 1
ATOM 1385 N N . ILE A 1 168 ? 4.659 -3.783 -2.531 1.00 94.00 168 ILE A N 1
ATOM 1386 C CA . ILE A 1 168 ? 3.515 -3.191 -3.245 1.00 94.00 168 ILE A CA 1
ATOM 1387 C C . ILE A 1 168 ? 2.839 -4.244 -4.118 1.00 94.00 168 ILE A C 1
ATOM 1389 O O . ILE A 1 168 ? 1.644 -4.475 -3.958 1.00 94.00 168 ILE A O 1
ATOM 1393 N N . ILE A 1 169 ? 3.590 -4.928 -4.983 1.00 91.38 169 ILE A N 1
ATOM 1394 C CA . ILE A 1 169 ? 3.044 -5.932 -5.910 1.00 91.38 169 ILE A CA 1
ATOM 1395 C C . ILE A 1 169 ? 2.403 -7.097 -5.138 1.00 91.38 169 ILE A C 1
ATOM 1397 O O . ILE A 1 169 ? 1.260 -7.483 -5.401 1.00 91.38 169 ILE A O 1
ATOM 1401 N N . ALA A 1 170 ? 3.103 -7.635 -4.133 1.00 88.88 170 ALA A N 1
ATOM 1402 C CA . ALA A 1 170 ? 2.607 -8.759 -3.343 1.00 88.88 170 ALA A CA 1
ATOM 1403 C C . ALA A 1 170 ? 1.320 -8.408 -2.577 1.00 88.88 170 ALA A C 1
ATOM 1405 O O . ALA A 1 170 ? 0.347 -9.171 -2.606 1.00 88.88 170 ALA A O 1
ATOM 1406 N N . MET A 1 171 ? 1.291 -7.245 -1.920 1.00 85.38 171 MET A N 1
ATOM 1407 C CA . MET A 1 171 ? 0.137 -6.797 -1.143 1.00 85.38 171 MET A CA 1
ATOM 1408 C C . MET A 1 171 ? -1.044 -6.435 -2.049 1.00 85.38 171 MET A C 1
ATOM 1410 O O . MET A 1 171 ? -2.166 -6.844 -1.762 1.00 85.38 171 MET A O 1
ATOM 1414 N N . SER A 1 172 ? -0.795 -5.770 -3.179 1.00 87.44 172 SER A N 1
ATOM 1415 C CA . SER A 1 172 ? -1.802 -5.399 -4.185 1.00 87.44 172 SER A CA 1
ATOM 1416 C C . SER A 1 172 ? -2.608 -6.606 -4.665 1.00 87.44 172 SER A C 1
ATOM 1418 O O . SER A 1 172 ? -3.836 -6.592 -4.614 1.00 87.44 172 SER A O 1
ATOM 1420 N N . SER A 1 173 ? -1.936 -7.719 -4.984 1.00 84.25 173 SER A N 1
ATOM 1421 C CA . SER A 1 173 ? -2.607 -8.966 -5.389 1.00 84.25 173 SER A CA 1
ATOM 1422 C C . SER A 1 173 ? -3.523 -9.569 -4.309 1.00 84.25 173 SER A C 1
ATOM 1424 O O . SER A 1 173 ? -4.468 -10.306 -4.609 1.00 84.25 173 SER A O 1
ATOM 1426 N N . SER A 1 174 ? -3.233 -9.289 -3.036 1.00 83.88 174 SER A N 1
ATOM 1427 C CA . SER A 1 174 ? -4.017 -9.764 -1.895 1.00 83.88 174 SER A CA 1
ATOM 1428 C C . SER A 1 174 ? -5.162 -8.806 -1.570 1.00 83.88 174 SER A C 1
ATOM 1430 O O . SER A 1 174 ? -6.270 -9.267 -1.297 1.00 83.88 174 SER A O 1
ATOM 1432 N N . LEU A 1 175 ? -4.917 -7.495 -1.645 1.00 84.00 175 LEU A N 1
ATOM 1433 C CA . LEU A 1 175 ? -5.914 -6.455 -1.404 1.00 84.00 175 LEU A CA 1
ATOM 1434 C C . LEU A 1 175 ? -6.972 -6.416 -2.509 1.00 84.00 175 LEU A C 1
ATOM 1436 O O . LEU A 1 175 ? -8.149 -6.384 -2.177 1.00 84.00 175 LEU A O 1
ATOM 1440 N N . ALA A 1 176 ? -6.609 -6.564 -3.786 1.00 84.44 176 ALA A N 1
ATOM 1441 C CA . ALA A 1 176 ? -7.557 -6.567 -4.913 1.00 84.44 176 ALA A CA 1
ATOM 1442 C C . ALA A 1 176 ? -8.640 -7.669 -4.832 1.00 84.44 176 ALA A C 1
ATOM 1444 O O . ALA A 1 176 ? -9.698 -7.583 -5.466 1.00 84.44 176 ALA A O 1
ATOM 1445 N N . LYS A 1 177 ? -8.396 -8.721 -4.034 1.00 82.31 177 LYS A N 1
ATOM 1446 C CA . LYS A 1 177 ? -9.356 -9.808 -3.763 1.00 82.31 177 LYS A CA 1
ATOM 1447 C C . LYS A 1 177 ? -10.399 -9.449 -2.703 1.00 82.31 177 LYS A C 1
ATOM 1449 O O . LYS A 1 177 ? -11.406 -10.144 -2.602 1.00 82.31 177 LYS A O 1
ATOM 1454 N N . VAL A 1 178 ? -10.131 -8.436 -1.882 1.00 78.25 178 VAL A N 1
ATOM 1455 C CA . VAL A 1 178 ? -10.918 -8.091 -0.685 1.00 78.25 178 VAL A CA 1
ATOM 1456 C C . VAL A 1 178 ? -11.435 -6.656 -0.743 1.00 78.25 178 VAL A C 1
ATOM 1458 O O . VAL A 1 178 ? -12.468 -6.364 -0.152 1.00 78.25 178 VAL A O 1
ATOM 1461 N N . ILE A 1 179 ? -10.744 -5.779 -1.462 1.00 80.06 179 ILE A N 1
ATOM 1462 C CA . ILE A 1 179 ? -11.027 -4.357 -1.584 1.00 80.06 179 ILE A CA 1
ATOM 1463 C C . ILE A 1 179 ? -11.332 -4.024 -3.040 1.00 80.06 179 ILE A C 1
ATOM 1465 O O . ILE A 1 179 ? -10.681 -4.527 -3.958 1.00 80.06 179 ILE A O 1
ATOM 1469 N N . GLU A 1 180 ? -12.285 -3.126 -3.223 1.00 80.81 180 GLU A N 1
ATOM 1470 C CA . GLU A 1 180 ? -12.492 -2.376 -4.448 1.00 80.81 180 GLU A C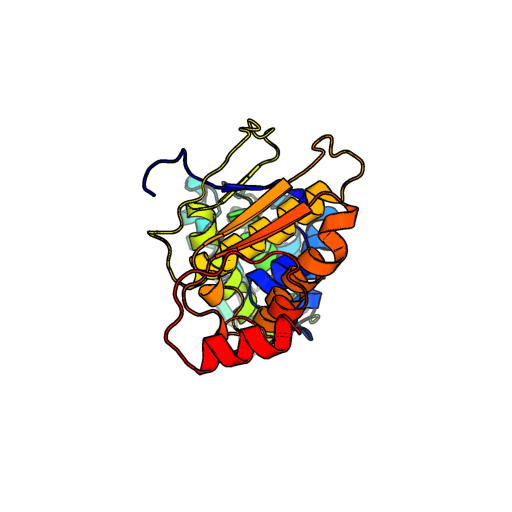A 1
ATOM 1471 C C . GLU A 1 180 ? -12.381 -0.886 -4.118 1.00 80.81 180 GLU A C 1
ATOM 1473 O O . GLU A 1 180 ? -12.949 -0.420 -3.134 1.00 80.81 180 GLU A O 1
ATOM 1478 N N . ILE A 1 181 ? -11.598 -0.146 -4.895 1.00 77.38 181 ILE A N 1
ATOM 1479 C CA . ILE A 1 181 ? -11.456 1.299 -4.716 1.00 77.38 181 ILE A CA 1
ATOM 1480 C C . ILE A 1 181 ? -12.207 1.933 -5.872 1.00 77.38 181 ILE A C 1
ATOM 1482 O O . ILE A 1 181 ? -11.808 1.765 -7.024 1.00 77.38 181 ILE A O 1
ATOM 1486 N N . ASN A 1 182 ? -13.336 2.560 -5.569 1.00 74.00 182 ASN A N 1
ATOM 1487 C CA . ASN A 1 182 ? -14.186 3.202 -6.555 1.00 74.00 182 ASN A CA 1
ATOM 1488 C C . ASN A 1 182 ? -14.984 4.342 -5.909 1.00 74.00 182 ASN A C 1
ATOM 1490 O O . ASN A 1 182 ? -15.479 4.217 -4.794 1.00 74.00 182 ASN A O 1
ATOM 1494 N N . ASP A 1 183 ? -15.172 5.442 -6.639 1.00 65.94 183 ASP A N 1
ATOM 1495 C CA . ASP A 1 183 ? -15.962 6.600 -6.182 1.00 65.94 183 ASP A CA 1
ATOM 1496 C C . ASP A 1 183 ? -17.486 6.352 -6.257 1.00 65.94 183 ASP A C 1
ATOM 1498 O O . ASP A 1 183 ? -18.301 7.276 -6.330 1.00 65.94 183 ASP A O 1
ATOM 1502 N N . VAL A 1 184 ? -17.910 5.085 -6.278 1.00 58.50 184 VAL A N 1
ATOM 1503 C CA . VAL A 1 184 ? -19.326 4.731 -6.355 1.00 58.50 184 VAL A CA 1
ATOM 1504 C C . VAL A 1 184 ? -19.964 5.019 -5.001 1.00 58.50 184 VAL A C 1
ATOM 1506 O O . VAL A 1 184 ? -19.526 4.496 -3.978 1.00 58.50 184 VAL A O 1
ATOM 1509 N N . GLN A 1 185 ? -21.033 5.824 -4.999 1.00 53.72 185 GLN A N 1
ATOM 1510 C CA . GLN A 1 185 ? -21.828 6.088 -3.800 1.00 53.72 185 GLN A CA 1
ATOM 1511 C C . GLN A 1 185 ? -22.231 4.765 -3.148 1.00 53.72 185 GLN A C 1
ATOM 1513 O O . GLN A 1 185 ? -23.019 3.994 -3.707 1.00 53.72 185 GLN A O 1
ATOM 1518 N N . GLN A 1 186 ? -21.680 4.504 -1.961 1.00 57.84 186 GLN A N 1
ATOM 1519 C CA . GLN A 1 186 ? -22.046 3.325 -1.202 1.00 57.84 186 GLN A CA 1
ATOM 1520 C C . GLN A 1 186 ? -23.541 3.370 -0.907 1.00 57.84 186 GLN A C 1
ATOM 1522 O O . GLN A 1 186 ? -24.109 4.382 -0.492 1.00 57.84 186 GLN A O 1
ATOM 1527 N N . ASN A 1 187 ? -24.192 2.232 -1.115 1.00 53.25 187 ASN A N 1
ATOM 1528 C CA . ASN A 1 187 ? -25.550 2.037 -0.657 1.00 53.25 187 ASN A CA 1
ATOM 1529 C C . ASN A 1 187 ? -25.477 1.949 0.876 1.00 53.25 187 ASN A C 1
ATOM 1531 O O . ASN A 1 187 ? -25.171 0.881 1.412 1.00 53.25 187 ASN A O 1
ATOM 1535 N N . ASN A 1 188 ? -25.664 3.085 1.557 1.00 64.31 188 ASN A N 1
ATOM 1536 C CA . ASN A 1 188 ? -25.508 3.226 3.006 1.00 64.31 188 ASN A CA 1
ATOM 1537 C C . ASN A 1 188 ? -26.547 2.380 3.741 1.00 64.31 188 ASN A C 1
ATOM 1539 O O . ASN A 1 188 ? -27.620 2.840 4.134 1.00 64.31 188 ASN A O 1
ATOM 1543 N N . LYS A 1 189 ? -26.225 1.101 3.922 1.00 74.06 189 LYS A N 1
ATOM 1544 C CA . LYS A 1 189 ? -26.939 0.247 4.857 1.00 74.06 189 LYS A CA 1
ATOM 1545 C C . LYS A 1 189 ? -26.599 0.725 6.267 1.00 74.06 189 LYS A C 1
ATOM 1547 O O . LYS A 1 189 ? -25.432 0.989 6.542 1.00 74.06 189 LYS A O 1
ATOM 1552 N N . PRO A 1 190 ? -27.576 0.754 7.184 1.00 81.50 190 PRO A N 1
ATOM 1553 C CA . PRO A 1 190 ? -27.323 1.146 8.570 1.00 81.50 190 PRO A CA 1
ATOM 1554 C C . PRO A 1 190 ? -26.347 0.197 9.283 1.00 81.50 190 PRO A C 1
ATOM 1556 O O . PRO A 1 190 ? -25.755 0.567 10.288 1.00 81.50 190 PRO A O 1
ATOM 1559 N N . ILE A 1 191 ? -26.188 -1.034 8.778 1.00 86.88 191 ILE A N 1
ATOM 1560 C CA . ILE A 1 191 ? -25.251 -2.030 9.299 1.00 86.88 191 ILE A CA 1
ATOM 1561 C C . ILE A 1 191 ? -24.523 -2.685 8.123 1.00 86.88 191 ILE A C 1
ATOM 1563 O O . ILE A 1 191 ? -25.158 -3.220 7.208 1.00 86.88 191 ILE A O 1
ATOM 1567 N N . SER A 1 192 ? -23.192 -2.686 8.189 1.00 87.00 192 SER A N 1
ATOM 1568 C CA . SER A 1 192 ? -22.305 -3.408 7.276 1.00 87.00 192 SER A CA 1
ATOM 1569 C C . SER A 1 192 ? -21.478 -4.424 8.061 1.00 87.00 192 SER A C 1
ATOM 1571 O O . SER A 1 192 ? -20.949 -4.110 9.125 1.00 87.00 192 SER A O 1
ATOM 1573 N N . ILE A 1 193 ? -21.393 -5.658 7.558 1.00 88.00 193 ILE A N 1
ATOM 1574 C CA . ILE A 1 193 ? -20.659 -6.752 8.204 1.00 88.00 193 ILE A CA 1
ATOM 1575 C C . ILE A 1 193 ? -19.564 -7.226 7.257 1.00 88.00 193 ILE A C 1
ATOM 1577 O O . ILE A 1 193 ? -19.847 -7.737 6.173 1.00 88.00 193 ILE A O 1
ATOM 1581 N N . ILE A 1 194 ? -18.314 -7.103 7.700 1.00 87.50 194 ILE A N 1
ATOM 1582 C CA . ILE A 1 194 ? -17.129 -7.486 6.931 1.00 87.50 194 ILE A CA 1
ATOM 1583 C C . ILE A 1 194 ? -16.559 -8.779 7.515 1.00 87.50 194 ILE A C 1
ATOM 1585 O O . ILE A 1 194 ? -16.045 -8.807 8.631 1.00 87.50 194 ILE A O 1
ATOM 1589 N N . SER A 1 195 ? -16.648 -9.876 6.758 1.00 88.00 195 SER A N 1
ATOM 1590 C CA . SER A 1 195 ? -16.127 -11.175 7.195 1.00 88.00 195 SER A CA 1
ATOM 1591 C C . SER A 1 195 ? -14.702 -11.409 6.695 1.00 88.00 195 SER A C 1
ATOM 1593 O O . SER A 1 195 ? -14.477 -11.628 5.507 1.00 88.00 195 SER A O 1
ATOM 1595 N N . LEU A 1 196 ? -13.740 -11.461 7.622 1.00 87.38 196 LEU A N 1
ATOM 1596 C CA . LEU A 1 196 ? -12.331 -11.769 7.331 1.00 87.38 196 LEU A CA 1
ATOM 1597 C C . LEU A 1 196 ? -11.969 -13.243 7.589 1.00 87.38 196 LEU A C 1
ATOM 1599 O O . LEU A 1 196 ? -10.792 -13.595 7.676 1.00 87.38 196 LEU A O 1
ATOM 1603 N N . LYS A 1 197 ? -12.965 -14.132 7.720 1.00 85.00 197 LYS A N 1
ATOM 1604 C CA . LYS A 1 197 ? -12.775 -15.538 8.127 1.00 85.00 197 LYS A CA 1
ATOM 1605 C C . LYS A 1 197 ? -11.755 -16.283 7.256 1.00 85.00 197 LYS A C 1
ATOM 1607 O O . LYS A 1 197 ? -10.877 -16.958 7.792 1.00 85.00 197 LYS A O 1
ATOM 1612 N N . GLU A 1 198 ? -11.854 -16.118 5.938 1.00 84.44 198 GLU A N 1
ATOM 1613 C CA . GLU A 1 198 ? -11.016 -16.785 4.925 1.00 84.44 198 GLU A CA 1
ATOM 1614 C C . GLU A 1 198 ? -9.750 -15.993 4.548 1.00 84.44 198 GLU A C 1
ATOM 1616 O O . GLU A 1 198 ? -9.061 -16.342 3.592 1.00 84.44 198 GLU A O 1
ATOM 1621 N N . CYS A 1 199 ? -9.442 -14.909 5.264 1.00 84.06 199 CYS A N 1
ATOM 1622 C CA . CYS A 1 199 ? -8.267 -14.088 4.990 1.00 84.06 199 CYS A CA 1
ATOM 1623 C C . CYS A 1 199 ? -7.020 -14.620 5.708 1.00 84.06 199 CYS A C 1
ATOM 1625 O O . CYS A 1 199 ? -7.098 -15.209 6.793 1.00 84.06 199 CYS A O 1
ATOM 1627 N N . ASN A 1 200 ? -5.847 -14.373 5.120 1.00 83.12 200 ASN A N 1
ATOM 1628 C CA . ASN A 1 200 ? -4.574 -14.637 5.787 1.00 83.12 200 ASN A CA 1
ATOM 1629 C C . ASN A 1 200 ? -4.349 -13.648 6.955 1.00 83.12 200 ASN A C 1
ATOM 1631 O O . ASN A 1 200 ? -5.060 -12.651 7.093 1.00 83.12 200 ASN A O 1
ATOM 1635 N N . GLN A 1 201 ? -3.351 -13.918 7.801 1.00 81.19 201 GLN A N 1
ATOM 1636 C CA . GLN A 1 201 ? -3.089 -13.094 8.989 1.00 81.19 201 GLN A CA 1
ATOM 1637 C C . GLN A 1 201 ? -2.679 -11.652 8.664 1.00 81.19 201 GLN A C 1
ATOM 1639 O O . GLN A 1 201 ? -3.014 -10.748 9.419 1.00 81.19 201 GLN A O 1
ATOM 1644 N N . SER A 1 202 ? -1.994 -11.425 7.540 1.00 78.50 202 SER A N 1
ATOM 1645 C CA . SER A 1 202 ? -1.627 -10.073 7.110 1.00 78.50 202 SER A CA 1
ATOM 1646 C C . SER A 1 202 ? -2.876 -9.258 6.763 1.00 78.50 202 SER A C 1
ATOM 1648 O O . SER A 1 202 ? -3.080 -8.188 7.317 1.00 78.50 202 SER A O 1
ATOM 1650 N N . ILE A 1 203 ? -3.787 -9.810 5.962 1.00 82.25 203 ILE A N 1
ATOM 1651 C CA . ILE A 1 203 ? -5.045 -9.156 5.580 1.00 82.25 203 ILE A CA 1
ATOM 1652 C C . ILE A 1 203 ? -5.958 -8.934 6.793 1.00 82.25 203 ILE A C 1
ATOM 1654 O O . ILE A 1 203 ? -6.553 -7.866 6.918 1.00 82.25 203 ILE A O 1
ATOM 1658 N N . LYS A 1 204 ? -6.022 -9.888 7.733 1.00 84.56 204 LYS A N 1
ATOM 1659 C CA . LYS A 1 204 ? -6.779 -9.736 8.993 1.00 84.56 204 LYS A CA 1
ATOM 1660 C C . LYS A 1 204 ? -6.312 -8.561 9.853 1.00 84.56 204 LYS A C 1
ATOM 1662 O O . LYS A 1 204 ? -7.080 -8.079 10.675 1.00 84.56 204 LYS A O 1
ATOM 1667 N N . LYS A 1 205 ? -5.075 -8.113 9.662 1.00 82.62 205 LYS A N 1
ATOM 1668 C CA . LYS A 1 205 ? -4.479 -6.978 10.363 1.00 82.62 205 LYS A CA 1
ATOM 1669 C C . LYS A 1 205 ? -4.587 -5.682 9.568 1.00 82.62 205 LYS A C 1
ATOM 1671 O O . LYS A 1 205 ? -4.959 -4.651 10.119 1.00 82.62 205 LYS A O 1
ATOM 1676 N N . THR A 1 206 ? -4.307 -5.753 8.272 1.00 81.75 206 THR A N 1
ATOM 1677 C CA . THR A 1 206 ? -4.289 -4.597 7.375 1.00 81.75 206 THR A CA 1
ATOM 1678 C C . THR A 1 206 ? -5.686 -4.041 7.115 1.00 81.75 206 THR A C 1
ATOM 1680 O O . THR A 1 206 ? -5.880 -2.833 7.191 1.00 81.75 206 THR A O 1
ATOM 1683 N N . ILE A 1 207 ? -6.678 -4.899 6.852 1.00 85.38 207 ILE A N 1
ATOM 1684 C CA . ILE A 1 207 ? -8.028 -4.452 6.479 1.00 85.38 207 ILE A CA 1
ATOM 1685 C C . ILE A 1 207 ? -8.718 -3.653 7.595 1.00 85.38 207 ILE A C 1
ATOM 1687 O O . ILE A 1 207 ? -9.198 -2.563 7.300 1.00 85.38 207 ILE A O 1
ATOM 1691 N N . PRO A 1 208 ? -8.754 -4.103 8.866 1.00 88.75 208 PRO A N 1
ATOM 1692 C CA . PRO A 1 208 ? -9.379 -3.321 9.935 1.00 88.75 208 PRO A CA 1
ATOM 1693 C C . PRO A 1 208 ? -8.736 -1.949 10.133 1.00 88.75 208 PRO A C 1
ATOM 1695 O O . PRO A 1 208 ? -9.440 -0.975 10.372 1.00 88.75 208 PRO A O 1
ATOM 1698 N N . MET A 1 209 ? -7.412 -1.867 9.988 1.00 87.44 209 MET A N 1
ATOM 1699 C CA . MET A 1 209 ? -6.674 -0.606 10.051 1.00 87.44 209 MET A CA 1
ATOM 1700 C C . MET A 1 209 ? -7.028 0.313 8.871 1.00 87.44 209 MET A C 1
ATOM 1702 O O . MET A 1 209 ? -7.264 1.498 9.085 1.00 87.44 209 MET A O 1
ATOM 1706 N N . MET A 1 210 ? -7.120 -0.223 7.646 1.00 85.19 210 MET A N 1
ATOM 1707 C CA . MET A 1 210 ? -7.568 0.543 6.474 1.00 85.19 210 MET A CA 1
ATOM 1708 C C . MET A 1 210 ? -8.980 1.079 6.652 1.00 85.19 210 MET A C 1
ATOM 1710 O O . MET A 1 210 ? -9.200 2.260 6.412 1.00 85.19 210 MET A O 1
ATOM 1714 N N . ILE A 1 211 ? -9.909 0.224 7.098 1.00 87.94 211 ILE A N 1
ATOM 1715 C CA . ILE A 1 211 ? -11.284 0.629 7.391 1.00 87.94 211 ILE A CA 1
ATOM 1716 C C . ILE A 1 211 ? -11.250 1.774 8.390 1.00 87.94 211 ILE A C 1
ATOM 1718 O O . ILE A 1 211 ? -11.734 2.849 8.070 1.00 87.94 211 ILE A O 1
ATOM 1722 N N . ALA A 1 212 ? -10.594 1.574 9.536 1.00 91.12 212 ALA A N 1
ATOM 1723 C CA . ALA A 1 212 ? -10.502 2.577 10.585 1.00 91.12 212 ALA A CA 1
ATOM 1724 C C . ALA A 1 212 ? -9.966 3.922 10.074 1.00 91.12 212 ALA A C 1
ATOM 1726 O O . ALA A 1 212 ? -10.591 4.941 10.343 1.00 91.12 212 ALA A O 1
ATOM 1727 N N . LYS A 1 213 ? -8.863 3.937 9.311 1.00 87.88 213 LYS A N 1
ATOM 1728 C CA . LYS A 1 213 ? -8.290 5.170 8.742 1.00 87.88 213 LYS A CA 1
ATOM 1729 C C . LYS A 1 213 ? -9.256 5.826 7.754 1.00 87.88 213 LYS A C 1
ATOM 1731 O O . LYS A 1 213 ? -9.574 6.998 7.923 1.00 87.88 213 LYS A O 1
ATOM 1736 N N . CYS A 1 214 ? -9.728 5.086 6.749 1.00 83.94 214 CYS A N 1
ATOM 1737 C CA . CYS A 1 214 ? -10.530 5.651 5.663 1.00 83.94 214 CYS A CA 1
ATOM 1738 C C . CYS A 1 214 ? -11.876 6.170 6.178 1.00 83.94 214 CYS A C 1
ATOM 1740 O O . CYS A 1 214 ? -12.206 7.326 5.933 1.00 83.94 214 CYS A O 1
ATOM 1742 N N . SER A 1 215 ? -12.614 5.372 6.961 1.00 86.81 215 SER A N 1
ATOM 1743 C CA . SER A 1 215 ? -13.903 5.821 7.496 1.00 86.81 215 SER A CA 1
ATOM 1744 C C . SER A 1 215 ? -13.746 6.934 8.528 1.00 86.81 215 SER A C 1
ATOM 1746 O O . SER A 1 215 ? -14.637 7.765 8.655 1.00 86.81 215 SER A O 1
ATOM 1748 N N . PHE A 1 216 ? -12.627 7.004 9.256 1.00 90.19 216 PHE A N 1
ATOM 1749 C CA . PHE A 1 216 ? -12.369 8.126 10.159 1.00 90.19 216 PHE A CA 1
ATOM 1750 C C . PHE A 1 216 ? -12.056 9.425 9.408 1.00 90.19 216 PHE A C 1
ATOM 1752 O O . PHE A 1 216 ? -12.562 10.479 9.793 1.00 90.19 216 PHE A O 1
ATOM 1759 N N . LEU A 1 217 ? -11.270 9.361 8.327 1.00 85.81 217 LEU A N 1
ATOM 1760 C CA . LEU A 1 217 ? -11.001 10.512 7.458 1.00 85.81 217 LEU A CA 1
ATOM 1761 C C . LEU A 1 217 ? -12.278 11.018 6.780 1.00 85.81 217 LEU A C 1
ATOM 1763 O O . LEU A 1 217 ? -12.543 12.219 6.804 1.00 85.81 217 LEU A O 1
ATOM 1767 N N . GLU A 1 218 ? -13.097 10.108 6.252 1.00 81.88 218 GLU A N 1
ATOM 1768 C CA . GLU A 1 218 ? -14.400 10.444 5.675 1.00 81.88 218 GLU A CA 1
ATOM 1769 C C . GLU A 1 218 ? -15.294 11.136 6.715 1.00 81.88 218 GLU A C 1
ATOM 1771 O O . GLU A 1 218 ? -15.878 12.181 6.439 1.00 81.88 218 GLU A O 1
ATOM 1776 N N . HIS A 1 219 ? -15.326 10.632 7.954 1.00 86.31 219 HIS A N 1
ATOM 1777 C CA . HIS A 1 219 ? -16.145 11.218 9.017 1.00 86.31 219 HIS A CA 1
ATOM 1778 C C . HIS A 1 219 ? -15.609 12.549 9.569 1.00 86.31 219 HIS A C 1
ATOM 1780 O O . HIS A 1 219 ? -16.371 13.324 10.148 1.00 86.31 219 HIS A O 1
ATOM 1786 N N . LYS A 1 220 ? -14.310 12.826 9.389 1.00 86.62 220 LYS A N 1
ATOM 1787 C CA . LYS A 1 220 ? -13.688 14.134 9.654 1.00 86.62 220 LYS A CA 1
ATOM 1788 C C . LYS A 1 220 ? -14.007 15.168 8.564 1.00 86.62 220 LYS A C 1
ATOM 1790 O O . LYS A 1 220 ? -13.826 16.361 8.810 1.00 86.62 220 LYS A O 1
ATOM 1795 N N . SER A 1 221 ? -14.450 14.740 7.379 1.00 82.62 221 SER A N 1
ATOM 1796 C CA . SER A 1 221 ? -14.765 15.635 6.262 1.00 82.62 221 SER A CA 1
ATOM 1797 C C . SER A 1 221 ? -15.969 16.529 6.568 1.00 82.62 221 SER A C 1
ATOM 1799 O O . SER A 1 221 ? -16.982 16.072 7.098 1.00 82.62 221 SER A O 1
ATOM 1801 N N . SER A 1 222 ? -15.890 17.804 6.173 1.00 74.25 222 SER A N 1
ATOM 1802 C CA . SER A 1 222 ? -16.977 18.782 6.335 1.00 74.25 222 SER A CA 1
ATOM 1803 C C . SER A 1 222 ? -18.245 18.423 5.561 1.00 74.25 222 SER A C 1
ATOM 1805 O O . SER A 1 222 ? -19.324 18.910 5.892 1.00 74.25 222 SER A O 1
ATOM 1807 N N . ASP A 1 223 ? -18.111 17.585 4.535 1.00 74.31 223 ASP A N 1
ATOM 1808 C CA . ASP A 1 223 ? -19.202 17.217 3.634 1.00 74.31 223 ASP A CA 1
ATOM 1809 C C . ASP A 1 223 ? -19.966 15.970 4.109 1.00 74.31 223 ASP A C 1
ATOM 1811 O O . ASP A 1 223 ? -20.970 15.583 3.499 1.00 74.31 223 ASP A O 1
ATOM 1815 N N . ASN A 1 224 ? -19.522 15.338 5.203 1.00 73.88 224 ASN A N 1
ATOM 1816 C CA . ASN A 1 224 ? -20.176 14.156 5.738 1.00 73.88 224 ASN A CA 1
ATOM 1817 C C . ASN A 1 224 ? -21.512 14.514 6.414 1.00 73.88 224 ASN A C 1
ATOM 1819 O O . ASN A 1 224 ? -21.579 15.317 7.342 1.00 73.88 224 ASN A O 1
ATOM 1823 N N . LYS A 1 225 ? -22.592 13.874 5.952 1.00 74.38 225 LYS A N 1
ATOM 1824 C CA . LYS A 1 225 ? -23.957 14.041 6.483 1.00 74.38 225 LYS A CA 1
ATOM 1825 C C . LYS A 1 225 ? -24.331 12.990 7.531 1.00 74.38 225 LYS A C 1
ATOM 1827 O O . LYS A 1 225 ? -25.427 13.053 8.082 1.00 74.38 225 LYS A O 1
ATOM 1832 N N . ILE A 1 226 ? -23.472 11.997 7.756 1.00 78.56 226 ILE A N 1
ATOM 1833 C CA . ILE A 1 226 ? -23.690 10.941 8.744 1.00 78.56 226 ILE A CA 1
ATOM 1834 C C . ILE A 1 226 ? -23.351 11.499 10.128 1.00 78.56 226 ILE A C 1
ATOM 1836 O O . ILE A 1 226 ? -22.237 11.952 10.366 1.00 78.56 226 ILE A O 1
ATOM 1840 N N . GLU A 1 227 ? -24.321 11.462 11.045 1.00 82.69 227 GLU A N 1
ATOM 1841 C CA . GLU A 1 227 ? -24.149 11.999 12.403 1.00 82.69 227 GLU A CA 1
ATOM 1842 C C . GLU A 1 227 ? -23.262 11.115 13.287 1.00 82.69 227 GLU A C 1
ATOM 1844 O O . GLU A 1 227 ? -22.584 11.616 14.185 1.00 82.69 227 GLU A O 1
ATOM 1849 N N . SER A 1 228 ? -23.284 9.797 13.066 1.00 90.50 228 SER A N 1
ATOM 1850 C CA . SER A 1 228 ? -22.462 8.864 13.832 1.00 90.50 228 SER A CA 1
ATOM 1851 C C . SER A 1 228 ? -22.047 7.632 13.039 1.00 90.50 228 SER A C 1
ATOM 1853 O O . SER A 1 228 ? -22.828 7.075 12.265 1.00 90.50 228 SER A O 1
ATOM 1855 N N . PHE A 1 229 ? -20.824 7.175 13.293 1.00 91.81 229 PHE A N 1
ATOM 1856 C CA . PHE A 1 229 ? -20.274 5.944 12.741 1.00 91.81 229 PHE A CA 1
ATOM 1857 C C . PHE A 1 229 ? -19.750 5.057 13.864 1.00 91.81 229 PHE A C 1
ATOM 1859 O O . PHE A 1 229 ? -19.057 5.521 14.769 1.00 91.81 229 PHE A O 1
ATOM 1866 N N . HIS A 1 230 ? -20.064 3.764 13.795 1.00 93.81 230 HIS A N 1
ATOM 1867 C CA . HIS A 1 230 ? -19.671 2.784 14.802 1.00 93.81 230 HIS A CA 1
ATOM 1868 C C . HIS A 1 230 ? -18.817 1.688 14.166 1.00 93.81 230 HIS A C 1
ATOM 1870 O O . HIS A 1 230 ? -19.331 0.802 13.482 1.00 93.81 230 HIS A O 1
ATOM 1876 N N . LEU A 1 231 ? -17.511 1.720 14.429 1.00 95.00 231 LEU A N 1
ATOM 1877 C CA . LEU A 1 231 ? -16.593 0.654 14.047 1.00 95.00 231 LEU A CA 1
ATOM 1878 C C . LEU A 1 231 ? -16.540 -0.404 15.151 1.00 95.00 231 LEU A C 1
ATOM 1880 O O . LEU A 1 231 ? -16.036 -0.146 16.244 1.00 95.00 231 LEU A O 1
ATOM 1884 N N . ILE A 1 232 ? -17.030 -1.608 14.859 1.00 95.50 232 ILE A N 1
ATOM 1885 C CA . ILE A 1 232 ? -16.988 -2.741 15.788 1.00 95.50 232 ILE A CA 1
ATOM 1886 C C . ILE A 1 232 ? -15.931 -3.736 15.313 1.00 95.50 232 ILE A C 1
ATOM 1888 O O . ILE A 1 232 ? -16.017 -4.259 14.203 1.00 95.50 232 ILE A O 1
ATOM 1892 N N . ILE A 1 233 ? -14.943 -4.000 16.165 1.00 94.38 233 ILE A N 1
ATOM 1893 C CA . ILE A 1 233 ? -13.829 -4.905 15.882 1.00 94.38 233 ILE A CA 1
ATOM 1894 C C . ILE A 1 233 ? -13.922 -6.103 16.814 1.00 94.38 233 ILE A C 1
ATOM 1896 O O . ILE A 1 233 ? -13.722 -5.976 18.022 1.00 94.38 233 ILE A O 1
ATOM 1900 N N . ASP A 1 234 ? -14.195 -7.269 16.239 1.00 93.38 234 ASP A N 1
ATOM 1901 C CA . ASP A 1 234 ? -14.102 -8.535 16.956 1.00 93.38 234 ASP A CA 1
ATOM 1902 C C . ASP A 1 234 ? -12.664 -9.063 16.961 1.00 93.38 234 ASP A C 1
ATOM 1904 O O . ASP A 1 234 ? -11.881 -8.767 16.054 1.00 93.38 234 ASP A O 1
ATOM 1908 N N . GLU A 1 235 ? -12.312 -9.847 17.980 1.00 90.69 235 GLU A N 1
ATOM 1909 C CA . GLU A 1 235 ? -10.970 -10.417 18.151 1.00 90.69 235 GLU A CA 1
ATOM 1910 C C . GLU A 1 235 ? -9.848 -9.353 18.112 1.00 90.69 235 GLU A C 1
ATOM 1912 O O . GLU A 1 235 ? -8.776 -9.551 17.525 1.00 90.69 235 GLU A O 1
ATOM 1917 N N . ALA A 1 236 ? -10.098 -8.203 18.746 1.00 92.50 236 ALA A N 1
ATOM 1918 C CA . ALA A 1 236 ? -9.303 -6.984 18.624 1.00 92.50 236 ALA A CA 1
ATOM 1919 C C . ALA A 1 236 ? -7.834 -7.136 19.050 1.00 92.50 236 ALA A C 1
ATOM 1921 O O . ALA A 1 236 ? -6.986 -6.392 18.562 1.00 92.50 236 ALA A O 1
ATOM 1922 N N . HIS A 1 237 ? -7.486 -8.129 19.876 1.00 89.75 237 HIS A N 1
ATOM 1923 C CA . HIS A 1 237 ? -6.089 -8.430 20.216 1.00 89.75 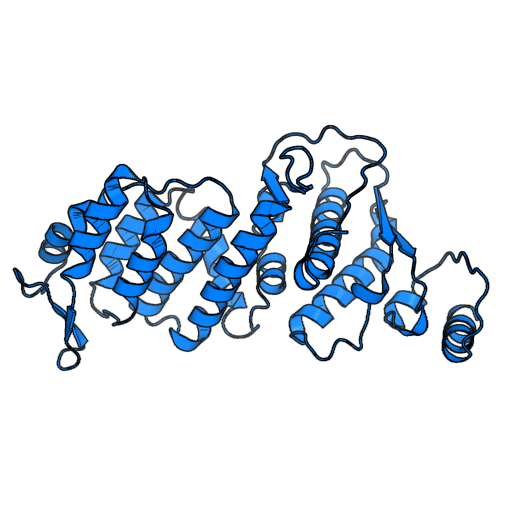237 HIS A CA 1
ATOM 1924 C C . HIS A 1 237 ? -5.232 -8.801 18.988 1.00 89.75 237 HIS A C 1
ATOM 1926 O O . HIS A 1 237 ? -4.014 -8.632 19.005 1.00 89.75 237 HIS A O 1
ATOM 1932 N N . ASN A 1 238 ? -5.837 -9.253 17.882 1.00 85.94 238 ASN A N 1
ATOM 1933 C CA . ASN A 1 238 ? -5.104 -9.494 16.636 1.00 85.94 238 ASN A CA 1
ATOM 1934 C C . ASN A 1 238 ? -4.606 -8.198 15.977 1.00 85.94 238 ASN A C 1
ATOM 1936 O O . ASN A 1 238 ? -3.658 -8.238 15.192 1.00 85.94 238 ASN A O 1
ATOM 1940 N N . ILE A 1 239 ? -5.245 -7.067 16.282 1.00 87.75 239 ILE A N 1
ATOM 1941 C CA . ILE A 1 239 ? -4.987 -5.765 15.657 1.00 87.75 239 ILE A CA 1
ATOM 1942 C C . ILE A 1 239 ? -4.345 -4.809 16.661 1.00 87.75 239 ILE A C 1
ATOM 1944 O O . ILE A 1 239 ? -3.483 -4.042 16.281 1.00 87.75 239 ILE A O 1
ATOM 1948 N N . LEU A 1 240 ? -4.716 -4.852 17.935 1.00 91.00 240 LEU A N 1
ATOM 1949 C CA . LEU A 1 240 ? -4.338 -3.835 18.920 1.00 91.00 240 LEU A CA 1
ATOM 1950 C C . LEU A 1 240 ? -3.270 -4.316 19.906 1.00 91.00 240 LEU A C 1
ATOM 1952 O O . LEU A 1 240 ? -3.134 -3.741 20.982 1.00 91.00 240 LEU A O 1
ATOM 1956 N N . SER A 1 241 ? -2.536 -5.378 19.567 1.00 86.31 241 SER A N 1
ATOM 1957 C CA . SER A 1 241 ? -1.493 -5.934 20.431 1.00 86.31 241 SER A CA 1
ATOM 1958 C C . SER A 1 241 ? -0.131 -5.277 20.266 1.00 86.31 241 SER A C 1
ATOM 1960 O O . SER A 1 241 ? 0.311 -4.970 19.157 1.00 86.31 241 SER A O 1
ATOM 1962 N N . GLU A 1 242 ? 0.570 -5.126 21.393 1.00 74.56 242 GLU A N 1
ATOM 1963 C CA . GLU A 1 242 ? 1.946 -4.623 21.425 1.00 74.56 242 GLU A CA 1
ATOM 1964 C C . GLU A 1 242 ? 2.999 -5.723 21.206 1.00 74.56 242 GLU A C 1
ATOM 1966 O O . GLU A 1 242 ? 4.129 -5.452 20.800 1.00 74.56 242 GLU A O 1
ATOM 1971 N N . SER A 1 243 ? 2.649 -6.981 21.459 1.00 64.38 243 SER A N 1
ATOM 1972 C CA . SER A 1 243 ? 3.582 -8.113 21.528 1.00 64.38 243 SER A CA 1
ATOM 1973 C C . SER A 1 243 ? 3.887 -8.776 20.176 1.00 64.38 243 SER A C 1
ATOM 1975 O O . SER A 1 243 ? 4.458 -9.868 20.125 1.00 64.38 243 SER A O 1
ATOM 1977 N N . SER A 1 244 ? 3.534 -8.152 19.052 1.00 61.28 244 SER A N 1
ATOM 1978 C CA . SER A 1 244 ? 3.718 -8.723 17.716 1.00 61.28 244 SER A CA 1
ATOM 1979 C C . SER A 1 244 ? 5.181 -8.678 17.236 1.00 61.28 244 SER A C 1
ATOM 1981 O O . SER A 1 244 ? 5.576 -7.865 16.412 1.00 61.28 244 SER A O 1
ATOM 1983 N N . VAL A 1 245 ? 5.993 -9.644 17.678 1.00 51.28 245 VAL A N 1
ATOM 1984 C CA . VAL A 1 245 ? 7.441 -9.767 17.364 1.00 51.28 245 VAL A CA 1
ATOM 1985 C C . VAL A 1 245 ? 7.762 -9.921 15.858 1.00 51.28 245 VAL A C 1
ATOM 1987 O O . VAL A 1 245 ? 8.916 -9.843 15.452 1.00 51.28 245 VAL A O 1
ATOM 1990 N N . ARG A 1 246 ? 6.765 -10.172 14.999 1.00 57.34 246 ARG A N 1
ATOM 1991 C CA . ARG A 1 246 ? 6.957 -10.473 13.563 1.00 57.34 246 ARG A CA 1
ATOM 1992 C C . ARG A 1 246 ? 6.653 -9.307 12.617 1.00 57.34 246 ARG A C 1
ATOM 1994 O O . ARG A 1 246 ? 6.635 -9.516 11.407 1.00 57.34 246 ARG A O 1
ATOM 2001 N N . GLU A 1 247 ? 6.364 -8.123 13.140 1.00 60.19 247 GLU A N 1
ATOM 2002 C CA . GLU A 1 247 ? 5.987 -6.956 12.338 1.00 60.19 247 GLU A CA 1
ATOM 2003 C C . GLU A 1 247 ? 7.105 -5.922 12.290 1.00 60.19 247 GLU A C 1
ATOM 2005 O O . GLU A 1 247 ? 7.946 -5.856 13.183 1.00 60.19 247 GLU A O 1
ATOM 2010 N N . ALA A 1 248 ? 7.109 -5.106 11.233 1.00 65.62 248 ALA A N 1
ATOM 2011 C CA . ALA A 1 248 ? 7.929 -3.906 11.225 1.00 65.62 248 ALA A CA 1
ATOM 2012 C C . ALA A 1 248 ? 7.441 -2.975 12.345 1.00 65.62 248 ALA A C 1
ATOM 2014 O O . ALA A 1 248 ? 6.246 -2.690 12.426 1.00 65.62 248 ALA A O 1
ATOM 2015 N N . GLU A 1 249 ? 8.365 -2.508 13.181 1.00 70.00 249 GLU A N 1
ATOM 2016 C CA . GLU A 1 249 ? 8.094 -1.632 14.330 1.00 70.00 249 GLU A CA 1
ATOM 2017 C C . GLU A 1 249 ? 7.262 -0.406 13.920 1.00 70.00 249 GLU A C 1
ATOM 2019 O O . GLU A 1 249 ? 6.211 -0.147 14.495 1.00 70.00 249 GLU A O 1
ATOM 2024 N N . THR A 1 250 ? 7.605 0.211 12.786 1.00 68.19 250 THR A N 1
ATOM 2025 C CA . THR A 1 250 ? 6.874 1.353 12.213 1.00 68.19 250 THR A CA 1
ATOM 2026 C C . THR A 1 250 ? 5.406 1.065 11.890 1.00 68.19 250 THR A C 1
ATOM 2028 O O . THR A 1 250 ? 4.553 1.935 12.041 1.00 68.19 250 THR A O 1
ATOM 2031 N N . TRP A 1 251 ? 5.080 -0.149 11.434 1.00 74.38 251 TRP A N 1
ATOM 2032 C CA . TRP A 1 251 ? 3.697 -0.527 11.133 1.00 74.38 251 TRP A CA 1
ATOM 2033 C C . TRP A 1 251 ? 2.884 -0.721 12.413 1.00 74.38 251 TRP A C 1
ATOM 2035 O O . TRP A 1 251 ? 1.724 -0.315 12.494 1.00 74.38 251 TRP A O 1
ATOM 2045 N N . LYS A 1 252 ? 3.507 -1.348 13.414 1.00 80.50 252 LYS A N 1
ATOM 2046 C CA . LYS A 1 252 ? 2.902 -1.581 14.720 1.00 80.50 252 LYS A CA 1
ATOM 2047 C C . LYS A 1 252 ? 2.573 -0.250 15.399 1.00 80.50 252 LYS A C 1
ATOM 2049 O O . LYS A 1 252 ? 1.438 -0.099 15.851 1.00 80.50 252 LYS A O 1
ATOM 2054 N N . ASP A 1 253 ? 3.532 0.672 15.436 1.00 82.62 253 ASP A N 1
ATOM 2055 C CA . ASP A 1 253 ? 3.394 1.964 16.113 1.00 82.62 253 ASP A CA 1
ATOM 2056 C C . ASP A 1 253 ? 2.286 2.792 15.469 1.00 82.62 253 ASP A C 1
ATOM 2058 O O . ASP A 1 253 ? 1.321 3.139 16.143 1.00 82.62 253 ASP A O 1
ATOM 2062 N N . TYR A 1 254 ? 2.316 2.956 14.143 1.00 83.00 254 TYR A N 1
ATOM 2063 C CA . TYR A 1 254 ? 1.266 3.681 13.426 1.00 83.00 254 TYR A CA 1
ATOM 2064 C C . TYR A 1 254 ? -0.132 3.112 13.673 1.00 83.00 254 TYR A C 1
ATOM 2066 O O . TYR A 1 254 ? -1.099 3.847 13.859 1.00 83.00 254 TYR A O 1
ATOM 2074 N N . ARG A 1 255 ? -0.273 1.783 13.643 1.00 87.06 255 ARG A N 1
ATOM 2075 C CA . ARG A 1 255 ? -1.565 1.136 13.875 1.00 87.06 255 ARG A CA 1
ATOM 2076 C C . ARG A 1 255 ? -2.087 1.466 15.272 1.00 87.06 255 ARG A C 1
ATOM 2078 O O . ARG A 1 255 ? -3.265 1.783 15.400 1.00 87.06 255 ARG A O 1
ATOM 2085 N N . LEU A 1 256 ? -1.247 1.378 16.303 1.00 90.19 256 LEU A N 1
ATOM 2086 C CA . LEU A 1 256 ? -1.653 1.712 17.670 1.00 90.19 256 LEU A CA 1
ATOM 2087 C C . LEU A 1 256 ? -1.957 3.209 17.805 1.00 90.19 256 LEU A C 1
ATOM 2089 O O . LEU A 1 256 ? -3.012 3.550 18.330 1.00 90.19 256 LEU A O 1
ATOM 2093 N N . GLU A 1 257 ? -1.116 4.079 17.242 1.00 90.38 257 GLU A N 1
ATOM 2094 C CA . GLU A 1 257 ? -1.318 5.532 17.206 1.00 90.38 257 GLU A CA 1
ATOM 2095 C C . GLU A 1 257 ? -2.642 5.919 16.541 1.00 90.38 257 GLU A C 1
ATOM 2097 O O . GLU A 1 257 ? -3.397 6.711 17.101 1.00 90.38 257 GLU A O 1
ATOM 2102 N N . LEU A 1 258 ? -2.976 5.316 15.395 1.00 90.88 258 LEU A N 1
ATOM 2103 C CA . LEU A 1 258 ? -4.244 5.541 14.702 1.00 90.88 258 LEU A CA 1
ATOM 2104 C C . LEU A 1 258 ? -5.436 5.185 15.596 1.00 90.88 258 LEU A C 1
ATOM 2106 O O . LEU A 1 258 ? -6.393 5.950 15.697 1.00 90.88 258 LEU A O 1
ATOM 2110 N N . PHE A 1 259 ? -5.407 4.020 16.248 1.00 93.81 259 PHE A N 1
ATOM 2111 C CA . PHE A 1 259 ? -6.501 3.615 17.130 1.00 93.81 259 PHE A CA 1
ATOM 2112 C C . PHE A 1 259 ? -6.575 4.475 18.392 1.00 93.81 259 PHE A C 1
ATOM 2114 O O . PHE A 1 259 ? -7.675 4.802 18.835 1.00 93.81 259 PHE A O 1
ATOM 2121 N N . GLU A 1 260 ? -5.440 4.894 18.945 1.00 93.94 260 GLU A N 1
ATOM 2122 C CA . GLU A 1 260 ? -5.408 5.859 20.039 1.00 93.94 260 GLU A CA 1
ATOM 2123 C C . GLU A 1 260 ? -5.989 7.215 19.633 1.00 93.94 260 GLU A C 1
ATOM 2125 O O . GLU A 1 260 ? -6.773 7.785 20.392 1.00 93.94 260 GLU A O 1
ATOM 2130 N N . GLU A 1 261 ? -5.642 7.728 18.451 1.00 93.75 261 GLU A N 1
ATOM 2131 C CA . GLU A 1 261 ? -6.204 8.962 17.900 1.00 93.75 261 GLU A CA 1
ATOM 2132 C C . GLU A 1 261 ? -7.719 8.832 17.753 1.00 93.75 261 GLU A C 1
ATOM 2134 O O . GLU A 1 261 ? -8.462 9.676 18.252 1.00 93.75 261 GLU A O 1
ATOM 2139 N N . ILE A 1 262 ? -8.196 7.746 17.142 1.00 94.38 262 ILE A N 1
ATOM 2140 C CA . ILE A 1 262 ? -9.629 7.502 16.967 1.00 94.38 262 ILE A CA 1
ATOM 2141 C C . ILE A 1 262 ? -10.344 7.434 18.323 1.00 94.38 262 ILE A C 1
ATOM 2143 O O . ILE A 1 262 ? -11.421 8.004 18.473 1.00 94.38 262 ILE A O 1
ATOM 2147 N N . ILE A 1 263 ? -9.774 6.773 19.332 1.00 93.56 263 ILE A N 1
ATOM 2148 C CA . ILE A 1 263 ? -10.413 6.661 20.651 1.00 93.56 263 ILE A CA 1
ATOM 2149 C C . ILE A 1 263 ? -10.419 8.012 21.388 1.00 93.56 263 ILE A C 1
ATOM 2151 O O . ILE A 1 263 ? -11.419 8.356 22.021 1.00 93.56 263 ILE A O 1
ATOM 2155 N N . LYS A 1 264 ? -9.342 8.802 21.285 1.00 92.19 264 LYS A N 1
ATOM 2156 C CA . LYS A 1 264 ? -9.218 10.118 21.941 1.00 92.19 264 LYS A CA 1
ATOM 2157 C C . LYS A 1 264 ? -10.058 11.194 21.250 1.00 92.19 264 LYS A C 1
ATOM 2159 O O . LYS A 1 264 ? -10.671 12.033 21.910 1.00 92.19 264 LYS A O 1
ATOM 2164 N N . GLU A 1 265 ? -10.079 11.196 19.921 1.00 92.38 265 GLU A N 1
ATOM 2165 C CA . GLU A 1 265 ? -10.652 12.277 19.118 1.00 92.38 265 GLU A CA 1
ATOM 2166 C C . GLU A 1 265 ? -11.974 11.924 18.446 1.00 92.38 265 GLU A C 1
ATOM 2168 O O . GLU A 1 265 ? -12.759 12.829 18.167 1.00 92.38 265 GLU A O 1
ATOM 2173 N N . GLY A 1 266 ? -12.256 10.640 18.212 1.00 92.50 266 GLY A N 1
ATOM 2174 C CA . GLY A 1 266 ? -13.412 10.173 17.444 1.00 92.50 266 GLY A CA 1
ATOM 2175 C C . GLY A 1 266 ? -14.737 10.738 17.936 1.00 92.50 266 GLY A C 1
ATOM 2176 O O . GLY A 1 266 ? -15.563 11.166 17.132 1.00 92.50 266 GLY A O 1
ATOM 2177 N N . ARG A 1 267 ? -14.889 10.894 19.259 1.00 90.75 267 ARG A N 1
ATOM 2178 C CA . ARG A 1 267 ? -16.067 11.521 19.877 1.00 90.75 267 ARG A CA 1
ATOM 2179 C C . ARG A 1 267 ? -16.359 12.925 19.337 1.00 90.75 267 ARG A C 1
ATOM 2181 O O . ARG A 1 267 ? -17.530 13.263 19.196 1.00 90.75 267 ARG A O 1
ATOM 2188 N N . LYS A 1 268 ? -15.335 13.737 19.042 1.00 91.00 268 LYS A N 1
ATOM 2189 C CA . LYS A 1 268 ? -15.505 15.095 18.482 1.00 91.00 268 LYS A CA 1
ATOM 2190 C C . LYS A 1 268 ? -16.192 15.057 17.116 1.00 91.00 268 LYS A C 1
ATOM 2192 O O . LYS A 1 268 ? -16.870 16.010 16.753 1.00 91.00 268 LYS A O 1
ATOM 2197 N N . PHE A 1 269 ? -16.013 13.955 16.394 1.00 91.38 269 PHE A N 1
ATOM 2198 C CA . PHE A 1 269 ? -16.507 13.753 15.041 1.00 91.38 269 PHE A CA 1
ATOM 2199 C C . PHE A 1 269 ? -17.705 12.803 14.985 1.00 91.38 269 PHE A C 1
ATOM 2201 O O . PHE A 1 269 ? -18.152 12.512 13.893 1.00 91.38 269 PHE A O 1
ATOM 2208 N N . GLY A 1 270 ? -18.229 12.290 16.106 1.00 91.25 270 GLY A N 1
ATOM 2209 C CA . GLY A 1 270 ? -19.292 11.271 16.084 1.00 91.25 270 GLY A CA 1
ATOM 2210 C C . GLY A 1 270 ? -18.815 9.876 15.650 1.00 91.25 270 GLY A C 1
ATOM 2211 O O . GLY A 1 270 ? -19.626 9.016 15.316 1.00 91.25 270 GLY A O 1
ATOM 2212 N N . TYR A 1 271 ? -17.505 9.629 15.666 1.00 94.75 271 TYR A N 1
ATOM 2213 C CA . TYR A 1 271 ? -16.906 8.347 15.313 1.00 94.75 271 TYR A CA 1
ATOM 2214 C C . TYR A 1 271 ? -16.592 7.534 16.574 1.00 94.75 271 TYR A C 1
ATOM 2216 O O . TYR A 1 271 ? -15.809 7.959 17.426 1.00 94.75 271 TYR A O 1
ATOM 2224 N N . PHE A 1 272 ? -17.178 6.347 16.694 1.00 94.69 272 PHE A N 1
ATOM 2225 C CA . PHE A 1 272 ? -17.049 5.483 17.863 1.00 94.69 272 PHE A CA 1
ATOM 2226 C C . PHE A 1 272 ? -16.430 4.139 17.494 1.00 94.69 272 PHE A C 1
ATOM 2228 O O . PHE A 1 272 ? -16.774 3.535 16.479 1.00 94.69 272 PHE A O 1
ATOM 2235 N N . VAL A 1 273 ? -15.558 3.634 18.365 1.00 95.12 273 VAL A N 1
ATOM 2236 C CA . VAL A 1 273 ? -14.965 2.300 18.238 1.00 95.12 273 VAL A CA 1
ATOM 2237 C C . VAL A 1 273 ? -15.438 1.423 19.387 1.00 95.12 273 VAL A C 1
ATOM 2239 O O . VAL A 1 273 ? -15.412 1.830 20.545 1.00 95.12 273 VAL A O 1
ATOM 2242 N N . THR A 1 274 ? -15.860 0.205 19.061 1.00 95.25 274 THR A N 1
ATOM 2243 C CA . THR A 1 274 ? -16.113 -0.868 20.026 1.00 95.25 274 THR A CA 1
ATOM 2244 C C . THR A 1 274 ? -15.158 -2.011 19.733 1.00 95.25 274 THR A C 1
ATOM 2246 O O . THR A 1 274 ? -15.108 -2.503 18.607 1.00 95.25 274 THR A O 1
ATOM 2249 N N . ILE A 1 275 ? -14.413 -2.444 20.746 1.00 94.56 275 ILE A N 1
ATOM 2250 C CA . ILE A 1 275 ? -13.491 -3.570 20.629 1.00 94.56 275 ILE A CA 1
ATOM 2251 C C . ILE A 1 275 ? -14.006 -4.750 21.451 1.00 94.56 275 ILE A C 1
ATOM 2253 O O . ILE A 1 275 ? -14.420 -4.590 22.597 1.00 94.56 275 ILE A O 1
ATOM 2257 N N . SER A 1 276 ? -13.981 -5.936 20.854 1.00 94.25 276 SER A N 1
ATOM 2258 C CA . SER A 1 276 ? -14.290 -7.214 21.493 1.00 94.25 276 SER A CA 1
ATOM 2259 C C . SER A 1 276 ? -13.031 -8.076 21.479 1.00 94.25 276 SER A C 1
ATOM 2261 O O . SER A 1 276 ? -12.347 -8.173 20.460 1.00 94.25 276 SER A O 1
ATOM 2263 N N . SER A 1 277 ? -12.675 -8.669 22.619 1.00 92.38 277 SER A N 1
ATOM 2264 C CA . SER A 1 277 ? -11.529 -9.573 22.725 1.00 92.38 277 SER A CA 1
ATOM 2265 C C . SER A 1 277 ? -11.678 -10.517 23.911 1.00 92.38 277 SER A C 1
ATOM 2267 O O . SER A 1 277 ? -12.085 -10.122 25.001 1.00 92.38 277 SER A O 1
ATOM 2269 N N . GLN A 1 278 ? -11.260 -11.757 23.704 1.00 90.06 278 GLN A N 1
ATOM 2270 C CA . GLN A 1 278 ? -11.078 -12.785 24.722 1.00 90.06 278 GLN A CA 1
ATOM 2271 C C . GLN A 1 278 ? -9.696 -12.744 25.394 1.00 90.06 278 GLN A C 1
ATOM 2273 O O . GLN A 1 278 ? -9.471 -13.479 26.352 1.00 90.06 278 GLN A O 1
ATOM 2278 N N . ARG A 1 279 ? -8.767 -11.921 24.888 1.00 88.12 279 ARG A N 1
ATOM 2279 C CA . ARG A 1 279 ? -7.430 -11.693 25.463 1.00 88.12 279 ARG A CA 1
ATOM 2280 C C . ARG A 1 279 ? -7.230 -10.199 25.734 1.00 88.12 279 ARG A C 1
ATOM 2282 O O . ARG A 1 279 ? -6.559 -9.532 24.946 1.00 88.12 279 ARG A O 1
ATOM 2289 N N . PRO A 1 280 ? -7.878 -9.624 26.760 1.00 86.56 280 PRO A N 1
ATOM 2290 C CA . PRO A 1 280 ? -7.761 -8.196 27.030 1.00 86.56 280 PRO A CA 1
ATOM 2291 C C . PRO A 1 280 ? -6.334 -7.794 27.430 1.00 86.56 280 PRO A C 1
ATOM 2293 O O . PRO A 1 280 ? -5.904 -6.724 27.018 1.00 86.56 280 PRO A O 1
ATOM 2296 N N . PHE A 1 281 ? -5.570 -8.657 28.119 1.00 87.06 281 PHE A N 1
ATOM 2297 C CA . PHE A 1 281 ? -4.154 -8.406 28.432 1.00 87.06 281 PHE A CA 1
ATOM 2298 C C . PHE A 1 281 ? -3.255 -8.230 27.199 1.00 87.06 281 PHE A C 1
ATOM 2300 O O . PHE A 1 281 ? -2.240 -7.545 27.273 1.00 87.06 281 PHE A O 1
ATOM 2307 N N . ASP A 1 282 ? -3.628 -8.816 26.058 1.00 88.75 282 ASP A N 1
ATOM 2308 C CA . ASP A 1 282 ? -2.850 -8.685 24.824 1.00 88.75 282 ASP A CA 1
ATOM 2309 C C . ASP A 1 282 ? -3.084 -7.343 24.116 1.00 88.75 282 ASP A C 1
ATOM 2311 O O . ASP A 1 282 ? -2.345 -7.024 23.190 1.00 88.75 282 ASP A O 1
ATOM 2315 N N . ILE A 1 283 ? -4.104 -6.569 24.498 1.00 90.75 283 ILE A N 1
ATOM 2316 C CA . ILE A 1 283 ? -4.387 -5.248 23.921 1.00 90.75 283 ILE A CA 1
ATOM 2317 C C . ILE A 1 283 ? -3.451 -4.214 24.554 1.00 90.75 283 ILE A C 1
ATOM 2319 O O . ILE A 1 283 ? -3.178 -4.278 25.751 1.00 90.75 283 ILE A O 1
ATOM 2323 N N . SER A 1 284 ? -2.992 -3.238 23.764 1.00 90.88 284 SER A N 1
ATOM 2324 C CA . SER A 1 284 ? -2.187 -2.115 24.252 1.00 90.88 284 SER A CA 1
ATOM 2325 C C . SER A 1 284 ? -2.801 -1.493 25.519 1.00 90.88 284 SER A C 1
ATOM 2327 O O . SER A 1 284 ? -3.954 -1.040 25.479 1.00 90.88 284 SER A O 1
ATOM 2329 N N . PRO A 1 285 ? -2.048 -1.420 26.635 1.00 88.50 285 PRO A N 1
ATOM 2330 C CA . PRO A 1 285 ? -2.514 -0.785 27.863 1.00 88.50 285 PRO A CA 1
ATOM 2331 C C . PRO A 1 285 ? -2.926 0.674 27.656 1.00 88.50 285 PRO A C 1
ATOM 2333 O O . PRO A 1 285 ? -3.874 1.139 28.291 1.00 88.50 285 PRO A O 1
ATOM 2336 N N . THR A 1 286 ? -2.266 1.386 26.736 1.00 89.62 286 THR A N 1
ATOM 2337 C CA . THR A 1 286 ? -2.614 2.768 26.393 1.00 89.62 286 THR A CA 1
ATOM 2338 C C . THR A 1 286 ? -4.005 2.840 25.782 1.00 89.62 286 THR A C 1
ATOM 2340 O O . THR A 1 286 ? -4.822 3.632 26.243 1.00 89.62 286 THR A O 1
ATOM 2343 N N . ILE A 1 287 ? -4.329 1.964 24.826 1.00 91.62 287 ILE A N 1
ATOM 2344 C CA . ILE A 1 287 ? -5.679 1.871 24.253 1.00 91.62 287 ILE A CA 1
ATOM 2345 C C . ILE A 1 287 ? -6.706 1.541 25.338 1.00 91.62 287 ILE A C 1
ATOM 2347 O O . ILE A 1 287 ? -7.722 2.228 25.440 1.00 91.62 287 ILE A O 1
ATOM 2351 N N . VAL A 1 288 ? -6.429 0.531 26.170 1.00 89.94 288 VAL A N 1
ATOM 2352 C CA . VAL A 1 288 ? -7.342 0.097 27.239 1.00 89.94 288 VAL A CA 1
ATOM 2353 C C . VAL A 1 288 ? -7.625 1.249 28.212 1.00 89.94 288 VAL A C 1
ATOM 2355 O O . VAL A 1 288 ? -8.784 1.491 28.525 1.00 89.94 288 VAL A O 1
ATOM 2358 N N . SER A 1 289 ? -6.618 2.053 28.576 1.00 88.00 289 SER A N 1
ATOM 2359 C CA . SER A 1 289 ? -6.771 3.244 29.439 1.00 88.00 289 SER A CA 1
ATOM 2360 C C . SER A 1 289 ? -7.722 4.318 28.920 1.00 88.00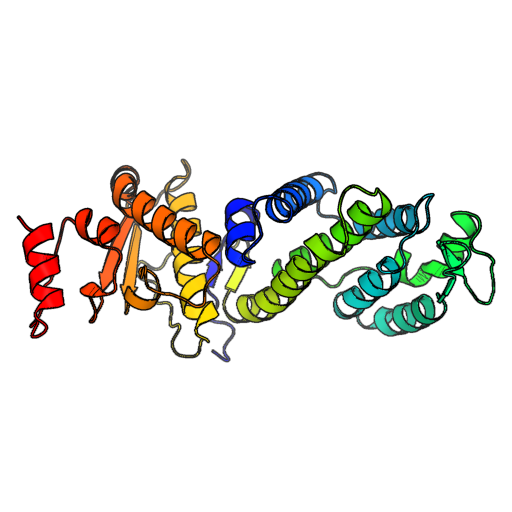 289 SER A C 1
ATOM 2362 O O . SER A 1 289 ? -8.232 5.110 29.707 1.00 88.00 289 SER A O 1
ATOM 2364 N N . GLN A 1 290 ? -7.969 4.358 27.611 1.00 89.69 290 GLN A N 1
ATOM 2365 C CA . GLN A 1 290 ? -8.821 5.369 26.987 1.00 89.69 290 GLN A CA 1
ATOM 2366 C C . GLN A 1 290 ? -10.254 4.866 26.742 1.00 89.69 290 GLN A C 1
ATOM 2368 O O . GLN A 1 290 ? -11.121 5.634 26.311 1.00 89.69 290 GLN A O 1
ATOM 2373 N N . LEU A 1 291 ? -10.543 3.587 27.008 1.00 89.69 291 LEU A N 1
ATOM 2374 C CA . LEU A 1 291 ? -11.893 3.045 26.876 1.00 89.69 291 LEU A CA 1
ATOM 2375 C C . LEU A 1 291 ? -12.750 3.495 28.062 1.00 89.69 291 LEU A C 1
ATOM 2377 O O . LEU A 1 291 ? -12.383 3.320 29.219 1.00 89.69 291 LEU A O 1
ATOM 2381 N N . HIS A 1 292 ? -13.918 4.062 27.759 1.00 86.94 292 HIS A N 1
ATOM 2382 C CA . HIS A 1 292 ? -14.818 4.630 28.769 1.00 86.94 292 HIS A CA 1
ATOM 2383 C C . HIS A 1 292 ? -15.953 3.680 29.180 1.00 86.94 292 HIS A C 1
ATOM 2385 O O . HIS A 1 292 ? -16.491 3.802 30.275 1.00 86.94 292 HIS A O 1
ATOM 2391 N N . ASN A 1 293 ? -16.343 2.749 28.304 1.00 90.06 293 ASN A N 1
ATOM 2392 C CA . ASN A 1 293 ? -17.465 1.836 28.524 1.00 90.06 293 ASN A CA 1
ATOM 2393 C C . ASN A 1 293 ? -16.986 0.391 28.405 1.00 90.06 293 ASN A C 1
ATOM 2395 O O . ASN A 1 293 ? -16.300 0.051 27.442 1.00 90.06 293 ASN A O 1
ATOM 2399 N N . TYR A 1 294 ? -17.393 -0.459 29.350 1.00 89.88 294 TYR A N 1
ATOM 2400 C CA . TYR A 1 294 ? -16.949 -1.849 29.426 1.00 89.88 294 TYR A CA 1
ATOM 2401 C C . TYR A 1 294 ? -18.125 -2.808 29.570 1.00 89.88 294 TYR A C 1
ATOM 2403 O O . TYR A 1 294 ? -18.972 -2.651 30.448 1.00 89.88 294 TYR A O 1
ATOM 2411 N N . PHE A 1 295 ? -18.113 -3.857 28.750 1.00 91.00 295 PHE A N 1
ATOM 2412 C CA . PHE A 1 295 ? -18.955 -5.037 28.916 1.00 91.00 295 PHE A CA 1
ATOM 2413 C C . PHE A 1 295 ? -18.054 -6.218 29.271 1.00 91.00 295 PHE A C 1
ATOM 2415 O O . PHE A 1 295 ? -17.432 -6.825 28.401 1.00 91.00 295 PHE A O 1
ATOM 2422 N N . ILE A 1 296 ? -17.937 -6.513 30.567 1.00 89.12 296 ILE A N 1
ATOM 2423 C CA . ILE A 1 296 ? -17.037 -7.557 31.068 1.00 89.12 296 ILE A CA 1
ATOM 2424 C C . ILE A 1 296 ? -17.843 -8.824 31.340 1.00 89.12 296 ILE A C 1
ATOM 2426 O O . ILE A 1 296 ? -18.679 -8.876 32.242 1.00 89.12 296 ILE A O 1
ATOM 2430 N N . HIS A 1 297 ? -17.569 -9.858 30.550 1.00 88.56 297 HIS A N 1
ATOM 2431 C CA . HIS A 1 297 ? -18.031 -11.217 30.816 1.00 88.56 297 HIS A CA 1
ATOM 2432 C C . HIS A 1 297 ? -17.066 -11.933 31.774 1.00 88.56 297 HIS A C 1
ATOM 2434 O O . HIS A 1 297 ? -16.102 -11.354 32.268 1.00 88.56 297 HIS A O 1
ATOM 2440 N N . ARG A 1 298 ? -17.326 -13.210 32.075 1.00 86.38 298 ARG A N 1
ATOM 2441 C CA . ARG A 1 298 ? -16.503 -13.988 33.008 1.00 86.38 298 ARG A CA 1
ATOM 2442 C C . ARG A 1 298 ? -15.030 -14.008 32.576 1.00 86.38 298 ARG A C 1
ATOM 2444 O O . ARG A 1 298 ? -14.701 -14.577 31.540 1.00 86.38 298 ARG A O 1
ATOM 2451 N N . LEU A 1 299 ? -14.163 -13.487 33.440 1.00 80.75 299 LEU A N 1
ATOM 2452 C CA . LEU A 1 299 ? -12.709 -13.577 33.331 1.00 80.75 299 LEU A CA 1
ATOM 2453 C C . LEU A 1 299 ? -12.172 -14.527 34.400 1.00 80.75 299 LEU A C 1
ATOM 2455 O O . LEU A 1 299 ? -12.661 -14.545 35.529 1.00 80.75 299 LEU A O 1
ATOM 2459 N N . VAL A 1 300 ? -11.190 -15.344 34.026 1.00 81.38 300 VAL A N 1
ATOM 2460 C CA . VAL A 1 300 ? -10.560 -16.330 34.926 1.00 81.38 300 VAL A CA 1
ATOM 2461 C C . VAL A 1 300 ? -9.052 -16.090 35.058 1.00 81.38 300 VAL A C 1
ATOM 2463 O O . VAL A 1 300 ? -8.437 -16.537 36.016 1.00 81.38 300 VAL A O 1
ATOM 2466 N N . ASN A 1 301 ? -8.455 -15.372 34.109 1.00 82.62 301 ASN A N 1
ATOM 2467 C CA . ASN A 1 301 ? -7.028 -15.084 34.060 1.00 82.62 301 ASN A CA 1
ATOM 2468 C C . ASN A 1 301 ? -6.676 -13.895 34.970 1.00 82.62 301 ASN A C 1
ATOM 2470 O O . ASN A 1 301 ? -7.267 -12.821 34.857 1.00 82.62 301 ASN A O 1
ATOM 2474 N N . GLU A 1 302 ? -5.693 -14.085 35.849 1.00 81.56 302 GLU A N 1
ATOM 2475 C CA . GLU A 1 302 ? -5.249 -13.068 36.808 1.00 81.56 302 GLU A CA 1
ATOM 2476 C C . GLU A 1 302 ? -4.662 -11.823 36.133 1.00 81.56 302 GLU A C 1
ATOM 2478 O O . GLU A 1 302 ? -4.902 -10.712 36.602 1.00 81.56 302 GLU A O 1
ATOM 2483 N N . ASN A 1 303 ? -3.963 -11.980 35.005 1.00 82.75 303 ASN A N 1
ATOM 2484 C CA . ASN A 1 303 ? -3.386 -10.852 34.269 1.00 82.75 303 ASN A CA 1
ATOM 2485 C C . ASN A 1 303 ? -4.475 -9.967 33.648 1.00 82.75 303 ASN A C 1
ATOM 2487 O O . ASN A 1 303 ? -4.383 -8.741 33.701 1.00 82.75 303 ASN A O 1
ATOM 2491 N N . ASP A 1 304 ? -5.534 -10.587 33.118 1.00 81.12 304 ASP A N 1
ATOM 2492 C CA . ASP A 1 304 ? -6.693 -9.876 32.566 1.00 81.12 304 ASP A CA 1
ATOM 2493 C C . ASP A 1 304 ? -7.432 -9.100 33.672 1.00 81.12 304 ASP A C 1
ATOM 2495 O O . ASP A 1 304 ? -7.809 -7.942 33.487 1.00 81.12 304 ASP A O 1
ATOM 2499 N N . LEU A 1 305 ? -7.596 -9.716 34.851 1.00 80.44 305 LEU A N 1
ATOM 2500 C CA . LEU A 1 305 ? -8.201 -9.074 36.023 1.00 80.44 305 LEU A CA 1
ATOM 2501 C C . LEU A 1 305 ? -7.354 -7.907 36.544 1.00 80.44 305 LEU A C 1
ATOM 2503 O O . LEU A 1 305 ? -7.901 -6.863 36.903 1.00 80.44 305 LEU A O 1
ATOM 2507 N N . TYR A 1 306 ? -6.032 -8.074 36.591 1.00 82.94 306 TYR A N 1
ATOM 2508 C CA . TYR A 1 306 ? -5.108 -7.043 37.054 1.00 82.94 306 TYR A CA 1
ATOM 2509 C C . TYR A 1 306 ? -5.101 -5.824 36.128 1.00 82.94 306 TYR A C 1
ATOM 2511 O O . TYR A 1 306 ? -5.203 -4.697 36.614 1.00 82.94 306 TYR A O 1
ATOM 2519 N N . LEU A 1 307 ? -5.045 -6.049 34.809 1.00 81.19 307 LEU A N 1
ATOM 2520 C CA . LEU A 1 307 ? -5.129 -4.979 33.816 1.00 81.19 307 LEU A CA 1
ATOM 2521 C C . LEU A 1 307 ? -6.396 -4.147 34.039 1.00 81.19 307 LEU A C 1
ATOM 2523 O O . LEU A 1 307 ? -6.303 -2.947 34.277 1.00 81.19 307 LEU A O 1
ATOM 2527 N N . LEU A 1 308 ? -7.565 -4.794 34.063 1.00 78.19 308 LEU A N 1
ATOM 2528 C CA . LEU A 1 308 ? -8.842 -4.095 34.224 1.00 78.19 308 LEU A CA 1
ATOM 2529 C C . LEU A 1 308 ? -8.955 -3.365 35.560 1.00 78.19 308 LEU A C 1
ATOM 2531 O O . LEU A 1 308 ? -9.491 -2.261 35.602 1.00 78.19 308 LEU A O 1
ATOM 2535 N N . LYS A 1 309 ? -8.428 -3.935 36.649 1.00 78.69 309 LYS A N 1
ATOM 2536 C CA . LYS A 1 309 ? -8.423 -3.267 37.955 1.00 78.69 309 LYS A CA 1
ATOM 2537 C C . LYS A 1 309 ? -7.678 -1.933 37.901 1.00 78.69 309 LYS A C 1
ATOM 2539 O O . LYS A 1 309 ? -8.164 -0.953 38.457 1.00 78.69 309 LYS A O 1
ATOM 2544 N N . ASN A 1 310 ? -6.530 -1.892 37.234 1.00 76.38 310 ASN A N 1
ATOM 2545 C CA . ASN A 1 310 ? -5.725 -0.677 37.130 1.00 76.38 310 ASN A CA 1
ATOM 2546 C C . ASN A 1 310 ? -6.336 0.363 36.185 1.00 76.38 310 ASN A C 1
ATOM 2548 O O . ASN A 1 310 ? -6.091 1.550 36.357 1.00 76.38 310 ASN A O 1
ATOM 2552 N N . THR A 1 311 ? -7.106 -0.074 35.189 1.00 74.19 311 THR A N 1
ATOM 2553 C CA . THR A 1 311 ? -7.738 0.812 34.204 1.00 74.19 311 THR A CA 1
ATOM 2554 C C . THR A 1 311 ? -9.076 1.389 34.680 1.00 74.19 311 THR A C 1
ATOM 2556 O O . THR A 1 311 ? -9.440 2.490 34.287 1.00 74.19 311 THR A O 1
ATOM 2559 N N . LEU A 1 312 ? -9.819 0.653 35.512 1.00 67.69 312 LEU A N 1
ATOM 2560 C CA . LEU A 1 312 ? -11.154 1.032 36.001 1.00 67.69 312 LEU A CA 1
ATOM 2561 C C . LEU A 1 312 ? -11.144 1.786 37.344 1.00 67.69 312 LEU A C 1
ATOM 2563 O O . LEU A 1 312 ? -12.221 2.071 37.871 1.00 67.69 312 LEU A O 1
ATOM 2567 N N . SER A 1 313 ? -9.965 2.036 37.923 1.00 54.00 313 SER A N 1
ATOM 2568 C CA . SER A 1 313 ? -9.802 2.751 39.202 1.00 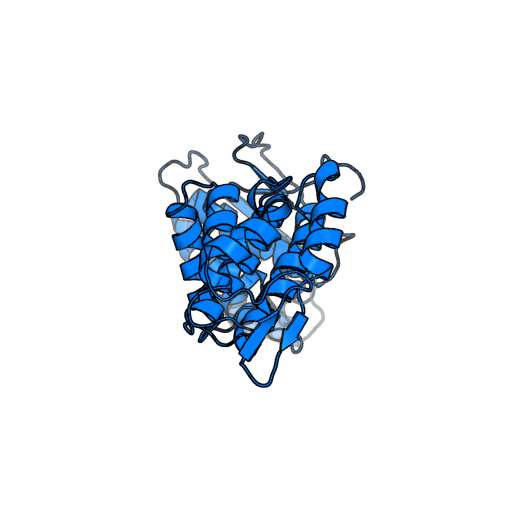54.00 313 SER A CA 1
ATOM 2569 C C . SER A 1 313 ? -9.730 4.260 39.002 1.00 54.00 313 SER A C 1
ATOM 2571 O O . SER A 1 313 ? -10.351 4.978 39.816 1.00 54.00 313 SER A O 1
#

Radius of gyration: 23.62 Å; chains: 1; bounding box: 60×36×74 Å